Protein AF-A0A1M7JUY0-F1 (afdb_monomer)

Secondary structure (DSSP, 8-state):
-PPPPPGGGS--TTSTTHHHHHHHHHHHHHHHHHHHHHHHHHHHHHHHHHHTT-----SSSTGGGS-HHHHHHTTTHHHHHHHHHHHHHHHHHHHHHHHTT-THHHHHHHHHHHHHHHHHHHH--STTHHHHHHHHHHHHHHHTHHHHHHHHHHHHTTSTTTTT--HHHHHHHHHHHS-TT-HHHHHHHHHHHHHHHHHHHHS----S----------PPPP-------PPP----PPP---------------------------

Nearest PDB structures (foldseek):
  5fje-assembly1_A  TM=4.864E-01  e=2.267E+00  Methylosinus trichosporium OB3b
  6jx6-assembly1_C  TM=2.730E-01  e=8.611E-01  Homo sapiens
  8e2i-assembly1_F  TM=2.868E-01  e=4.462E+00  Homo sapiens

Radius of gyration: 34.46 Å; Cα contacts (8 Å, |Δi|>4): 194; chains: 1; bounding box: 66×78×100 Å

pLDDT: mean 71.74, std 20.1, range [35.88, 97.81]

Organism: Ruminococcus flavefaciens (NCBI:txid1265)

Sequence (266 aa):
MEFKKNPELIEKPDHAHYPVCRGRLDEINDIGRRTFFYTIGVCCILALFSLLATPMHLVGWVPLMFTLKDATAFGMSAHFSISQLSMCFVFFIIALLGTTSRKIFNVITFFLYALMLVISILVRLTPFDFITAIAGAGGMFVSIGALKGYSDFKQLRNTEGYPIFSTILADHDDQKKHSPNGYNKKHFDKLLHEKAMRERNIAPNNTNGQQPVLNLTQPQSPVNNDIGAMPSLNVTSPVRNSAVGQKFVPKAHKEVFFSDCTLKIK

Mean predicted aligned error: 17.93 Å

Structure (mmCIF, N/CA/C/O backbone):
data_AF-A0A1M7JUY0-F1
#
_entry.id   AF-A0A1M7JUY0-F1
#
loop_
_at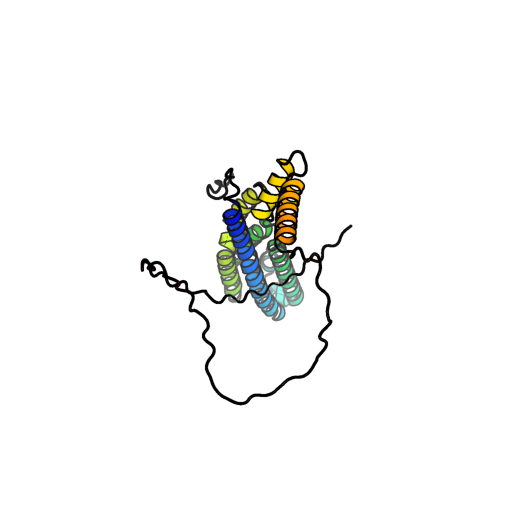om_site.group_PDB
_atom_site.id
_atom_site.type_symbol
_atom_site.label_atom_id
_atom_site.label_alt_id
_atom_site.label_comp_id
_atom_site.label_asym_id
_atom_site.label_entity_id
_atom_site.label_seq_id
_atom_site.pdbx_PDB_ins_code
_atom_site.Cartn_x
_atom_site.Cartn_y
_atom_site.Cartn_z
_atom_site.occupancy
_atom_site.B_iso_or_equiv
_atom_site.auth_seq_id
_atom_site.auth_comp_id
_atom_site.auth_asym_id
_atom_site.auth_atom_id
_atom_site.pdbx_PDB_model_num
ATOM 1 N N . MET A 1 1 ? -12.317 18.509 0.135 1.00 38.06 1 MET A N 1
ATOM 2 C CA . MET A 1 1 ? -13.246 17.373 -0.031 1.00 38.06 1 MET A CA 1
ATOM 3 C C . MET A 1 1 ? -13.573 16.828 1.346 1.00 38.06 1 MET A C 1
ATOM 5 O O . MET A 1 1 ? -12.685 16.291 2.001 1.00 38.06 1 MET A O 1
ATOM 9 N N . GLU A 1 2 ? -14.798 17.035 1.822 1.00 42.66 2 GLU A N 1
ATOM 10 C CA . GLU A 1 2 ? -15.297 16.322 2.999 1.00 42.66 2 GLU A CA 1
ATOM 11 C C . GLU A 1 2 ? -15.708 14.920 2.559 1.00 42.66 2 GLU A C 1
ATOM 13 O O . GLU A 1 2 ? -16.560 14.755 1.687 1.00 42.66 2 GLU A O 1
ATOM 18 N N . PHE A 1 3 ? -15.052 13.900 3.105 1.00 55.25 3 PHE A N 1
ATOM 19 C CA . PHE A 1 3 ? -15.449 12.525 2.844 1.00 55.25 3 PHE A CA 1
ATOM 20 C C . PHE A 1 3 ? -16.744 12.228 3.601 1.00 55.25 3 PHE A C 1
ATOM 22 O O . PHE A 1 3 ? -16.861 12.531 4.791 1.00 55.25 3 PHE A O 1
ATOM 29 N N . LYS A 1 4 ? -17.718 11.635 2.903 1.00 68.38 4 LYS A N 1
ATOM 30 C CA . LYS A 1 4 ? -18.982 11.177 3.488 1.00 68.38 4 LYS A CA 1
ATOM 31 C C . LYS A 1 4 ? -18.673 10.226 4.649 1.00 68.38 4 LYS A C 1
ATOM 33 O O . LYS A 1 4 ? -18.068 9.178 4.432 1.00 68.38 4 LYS A O 1
ATOM 38 N N . LYS A 1 5 ? -19.068 10.607 5.869 1.00 70.62 5 LYS A N 1
ATOM 39 C CA . LYS A 1 5 ? -18.846 9.805 7.082 1.00 70.62 5 LYS A CA 1
ATOM 40 C C . LYS A 1 5 ? -19.552 8.457 6.960 1.00 70.62 5 LYS A C 1
ATOM 42 O O . LYS A 1 5 ? -20.688 8.396 6.482 1.00 70.62 5 LYS A O 1
ATOM 47 N N . ASN A 1 6 ? -18.888 7.393 7.400 1.00 74.69 6 ASN A N 1
ATOM 48 C CA . ASN A 1 6 ? -19.476 6.063 7.407 1.00 74.69 6 ASN A CA 1
ATOM 49 C C . ASN A 1 6 ? -20.474 5.967 8.580 1.00 74.69 6 ASN A C 1
ATOM 51 O O . ASN A 1 6 ? -20.055 6.147 9.730 1.00 74.69 6 ASN A O 1
ATOM 55 N N . PRO A 1 7 ? -21.774 5.712 8.320 1.00 72.31 7 PRO A N 1
ATOM 56 C CA . PRO A 1 7 ? -22.795 5.657 9.364 1.00 72.31 7 PRO A CA 1
ATOM 57 C C . PRO A 1 7 ? -22.608 4.484 10.337 1.00 72.31 7 PRO A C 1
ATOM 59 O O . PRO A 1 7 ? -23.071 4.555 11.470 1.00 72.31 7 PRO A O 1
ATOM 62 N N . GLU A 1 8 ? -21.900 3.427 9.928 1.00 69.25 8 GLU A N 1
ATOM 63 C CA . GLU A 1 8 ? -21.598 2.267 10.781 1.00 69.25 8 GLU A CA 1
ATOM 64 C C . GLU A 1 8 ? -20.572 2.587 11.879 1.00 69.25 8 GLU A C 1
ATOM 66 O O . GLU A 1 8 ? -20.499 1.880 12.878 1.00 69.25 8 GLU A O 1
ATOM 71 N N . LEU A 1 9 ? -19.792 3.656 11.688 1.00 66.50 9 LEU A N 1
ATOM 72 C CA . LEU A 1 9 ? -18.729 4.114 12.587 1.00 66.50 9 LEU A CA 1
ATOM 73 C C . LEU A 1 9 ? -19.168 5.315 13.440 1.00 66.50 9 LEU A C 1
ATOM 75 O O . LEU A 1 9 ? -18.329 6.069 13.935 1.00 66.50 9 LEU A O 1
ATOM 79 N N . ILE A 1 10 ? -20.476 5.565 13.535 1.00 74.44 10 ILE A N 1
ATOM 80 C CA . ILE A 1 10 ? -21.024 6.606 14.404 1.00 74.44 10 ILE A CA 1
ATOM 81 C C . ILE A 1 10 ? -21.101 6.055 15.828 1.00 74.44 10 ILE A C 1
ATOM 83 O O . ILE A 1 10 ? -21.526 4.920 16.049 1.00 74.44 10 ILE A O 1
ATOM 87 N N . GLU A 1 11 ? -20.677 6.883 16.774 1.00 67.75 11 GLU A N 1
ATOM 88 C CA . GLU A 1 11 ? -20.705 6.608 18.205 1.00 67.75 11 GLU A CA 1
ATOM 89 C C . GLU A 1 11 ? -22.129 6.250 18.655 1.00 67.75 11 GLU A C 1
ATOM 91 O O . GLU A 1 11 ? -23.093 6.970 18.380 1.00 67.75 11 GLU A O 1
ATOM 96 N N . LYS A 1 12 ? -22.263 5.090 19.302 1.00 71.38 12 LYS A N 1
ATOM 97 C CA . LYS A 1 12 ? -23.508 4.621 19.921 1.00 71.38 12 LYS A CA 1
ATOM 98 C C . LYS A 1 12 ? -23.291 4.519 21.432 1.00 71.38 12 LYS A C 1
ATOM 100 O O . LYS A 1 12 ? -22.219 4.049 21.813 1.00 71.38 12 LYS A O 1
ATOM 105 N N . PRO A 1 13 ? -24.298 4.869 22.255 1.00 62.91 13 PRO A N 1
ATOM 106 C CA . PRO A 1 13 ? -24.151 4.999 23.708 1.00 62.91 13 PRO A CA 1
ATOM 107 C C . PRO A 1 13 ? -23.762 3.703 24.442 1.00 62.91 13 PRO A C 1
ATOM 109 O O . PRO A 1 13 ? -23.214 3.782 25.530 1.00 62.91 13 PRO A O 1
ATOM 112 N N . ASP A 1 14 ? -23.979 2.525 23.850 1.00 69.62 14 ASP A N 1
ATOM 113 C CA . ASP A 1 14 ? -23.786 1.236 24.539 1.00 69.62 14 ASP A CA 1
ATOM 114 C C . ASP A 1 14 ? -22.419 0.566 24.289 1.00 69.62 14 ASP A C 1
ATOM 116 O O . ASP A 1 14 ? -22.323 -0.657 24.380 1.00 69.62 14 ASP A O 1
ATOM 120 N N . HIS A 1 15 ? -21.379 1.291 23.848 1.00 78.69 15 HIS A N 1
ATOM 121 C CA . HIS A 1 15 ? -20.062 0.731 23.438 1.00 78.69 15 HIS A CA 1
ATOM 122 C C . HIS A 1 15 ? -20.115 -0.399 22.382 1.00 78.69 15 HIS A C 1
ATOM 124 O O . HIS A 1 15 ? -19.091 -0.903 21.920 1.00 78.69 15 HIS A O 1
ATOM 130 N N . ALA A 1 16 ? -21.309 -0.755 21.899 1.00 79.19 16 ALA A N 1
ATOM 131 C CA . ALA A 1 16 ? -21.581 -1.828 20.947 1.00 79.19 16 ALA A CA 1
ATOM 132 C C . ALA A 1 16 ? -20.967 -1.570 19.561 1.00 79.19 16 ALA A C 1
ATOM 134 O O . ALA A 1 16 ? -20.921 -2.461 18.714 1.00 79.19 16 ALA A O 1
ATOM 135 N N . HIS A 1 17 ? -20.489 -0.348 19.323 1.00 83.31 17 HIS A N 1
ATOM 136 C CA . HIS A 1 17 ? -19.784 0.039 18.110 1.00 83.31 17 HIS A CA 1
ATOM 137 C C . HIS A 1 17 ? -18.304 -0.399 18.115 1.00 83.31 17 HIS A C 1
ATOM 139 O O . HIS A 1 17 ? -17.704 -0.507 17.047 1.00 83.31 17 HIS A O 1
ATOM 145 N N . TYR A 1 18 ? -17.717 -0.740 19.272 1.00 87.88 18 TYR A N 1
ATOM 146 C CA . TYR A 1 18 ? -16.299 -1.109 19.386 1.00 87.88 18 TYR A CA 1
ATOM 147 C C . TYR A 1 18 ? -15.882 -2.332 18.556 1.00 87.88 18 TYR A C 1
ATOM 149 O O . TYR A 1 18 ? -14.872 -2.230 17.857 1.00 87.88 18 TYR A O 1
ATOM 157 N N . PRO A 1 19 ? -16.625 -3.461 18.532 1.00 88.38 19 PRO A N 1
ATOM 158 C CA . PRO A 1 19 ? -16.262 -4.595 17.680 1.00 88.38 19 PRO A CA 1
ATOM 159 C C . PRO A 1 19 ? -16.259 -4.238 16.187 1.00 88.38 19 PRO A C 1
ATOM 161 O O . PRO A 1 19 ? -15.405 -4.710 15.438 1.00 88.38 19 PRO A O 1
ATOM 164 N N . VAL A 1 20 ? -17.178 -3.364 15.759 1.00 89.38 20 VAL A N 1
ATOM 165 C CA . VAL A 1 20 ? -17.265 -2.889 14.369 1.00 89.38 20 VAL A CA 1
ATOM 166 C C . VAL A 1 20 ? -16.088 -1.968 14.044 1.00 89.38 20 VAL A C 1
ATOM 168 O O . VAL A 1 20 ? -15.417 -2.169 13.031 1.00 89.38 20 VAL A O 1
ATOM 171 N N . CYS A 1 21 ? -15.781 -1.006 14.921 1.00 89.94 21 CYS A N 1
ATOM 172 C CA . CYS A 1 21 ? -14.627 -0.117 14.779 1.00 89.94 21 CYS A CA 1
ATOM 173 C C . CYS A 1 21 ? -13.306 -0.893 14.727 1.00 89.94 21 CYS A C 1
ATOM 175 O O . CYS A 1 21 ? -12.454 -0.609 13.882 1.00 89.94 21 CYS A O 1
ATOM 177 N N . ARG A 1 22 ? -13.161 -1.916 15.576 1.00 91.00 22 ARG A N 1
ATOM 178 C CA . ARG A 1 22 ? -12.003 -2.812 15.585 1.00 91.00 22 ARG A CA 1
ATOM 179 C C . ARG A 1 22 ? -11.878 -3.597 14.284 1.00 91.00 22 ARG A C 1
ATOM 181 O O . ARG A 1 22 ? -10.817 -3.569 13.672 1.00 91.00 22 ARG A O 1
ATOM 188 N N . GLY A 1 23 ? -12.963 -4.219 13.820 1.00 92.19 23 GLY A N 1
ATOM 189 C CA . GLY A 1 23 ? -12.968 -4.950 12.550 1.00 92.19 23 GLY A CA 1
ATOM 190 C C . GLY A 1 23 ? -12.577 -4.068 11.360 1.00 92.19 23 GLY A C 1
ATOM 191 O O . GLY A 1 23 ? -11.790 -4.482 10.511 1.00 92.19 23 GLY A O 1
ATOM 192 N N . ARG A 1 24 ? -13.050 -2.814 11.326 1.00 92.88 24 ARG A N 1
ATOM 193 C CA . ARG A 1 24 ? -12.649 -1.839 10.297 1.00 92.88 24 ARG A CA 1
ATOM 194 C C . ARG A 1 24 ? -11.186 -1.421 10.417 1.00 92.88 24 ARG A C 1
ATOM 196 O O . ARG A 1 24 ? -10.512 -1.286 9.398 1.00 92.88 24 ARG A O 1
ATOM 203 N N . LEU A 1 25 ? -10.672 -1.232 11.632 1.00 93.19 25 LEU A N 1
ATOM 204 C CA . LEU A 1 25 ? -9.254 -0.939 11.842 1.00 93.19 25 LEU A CA 1
ATOM 205 C C . LEU A 1 25 ? -8.365 -2.099 11.362 1.00 93.19 25 LEU A C 1
ATOM 207 O O . LEU A 1 25 ? -7.345 -1.857 10.713 1.00 93.19 25 LEU A O 1
ATOM 211 N N . ASP A 1 26 ? -8.772 -3.340 11.628 1.00 94.19 26 ASP A N 1
ATOM 212 C CA . ASP A 1 26 ? -8.079 -4.545 11.167 1.00 94.19 26 ASP A CA 1
ATOM 213 C C . ASP A 1 26 ? -8.105 -4.667 9.636 1.00 94.19 26 ASP A C 1
ATOM 215 O O . ASP A 1 26 ? -7.066 -4.936 9.034 1.00 94.19 26 ASP A O 1
ATOM 219 N N . GLU A 1 27 ? -9.232 -4.361 8.986 1.00 94.62 27 GLU A N 1
ATOM 220 C CA . GLU A 1 27 ? -9.347 -4.304 7.519 1.00 94.62 27 GLU A CA 1
ATOM 221 C C . GLU A 1 27 ? -8.386 -3.262 6.911 1.00 94.62 27 GLU A C 1
ATOM 223 O O . GLU A 1 27 ? -7.661 -3.548 5.955 1.00 94.62 27 GLU A O 1
ATOM 228 N N . ILE A 1 28 ? -8.303 -2.065 7.502 1.00 94.38 28 ILE A N 1
ATOM 229 C CA . ILE A 1 28 ? -7.373 -1.008 7.066 1.00 94.38 28 ILE A CA 1
ATOM 230 C C . ILE A 1 28 ? -5.912 -1.447 7.246 1.00 94.38 28 ILE A C 1
ATOM 232 O O . ILE A 1 28 ? -5.058 -1.168 6.397 1.00 94.38 28 ILE A O 1
ATOM 236 N N . ASN A 1 29 ? -5.604 -2.126 8.351 1.00 95.12 29 ASN A N 1
ATOM 237 C CA . ASN A 1 29 ? -4.273 -2.669 8.606 1.00 95.12 29 ASN A CA 1
ATOM 238 C C . ASN A 1 29 ? -3.910 -3.777 7.611 1.00 95.12 29 ASN A C 1
ATOM 240 O O . ASN A 1 29 ? -2.772 -3.810 7.137 1.00 95.12 29 ASN A O 1
ATOM 244 N N . ASP A 1 30 ? -4.863 -4.640 7.263 1.00 95.56 30 ASP A N 1
ATOM 245 C CA . ASP A 1 30 ? -4.675 -5.707 6.285 1.00 95.56 30 ASP A CA 1
ATOM 246 C C . ASP A 1 30 ? -4.404 -5.146 4.882 1.00 95.56 30 ASP A C 1
ATOM 248 O O . ASP A 1 30 ? -3.449 -5.566 4.229 1.00 95.56 30 ASP A O 1
ATOM 252 N N . ILE A 1 31 ? -5.133 -4.105 4.454 1.00 94.69 31 ILE A N 1
ATOM 253 C CA . ILE A 1 31 ? -4.845 -3.382 3.199 1.00 94.69 31 I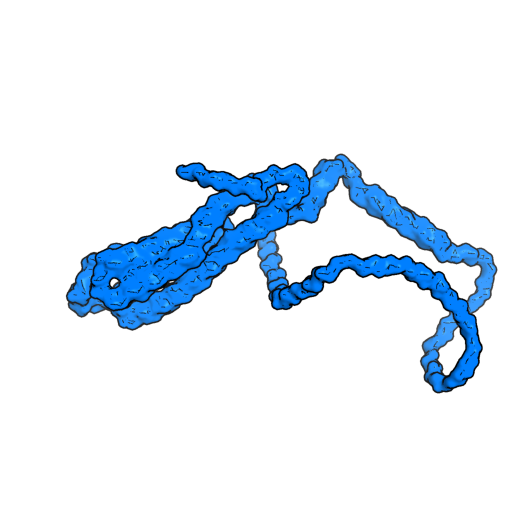LE A CA 1
ATOM 254 C C . ILE A 1 31 ? -3.403 -2.854 3.191 1.00 94.69 31 ILE A C 1
ATOM 256 O O . ILE A 1 31 ? -2.688 -3.009 2.197 1.00 94.69 31 ILE A O 1
ATOM 260 N N . GLY A 1 32 ? -2.952 -2.264 4.303 1.00 94.75 32 GLY A N 1
ATOM 261 C CA . GLY A 1 32 ? -1.576 -1.782 4.445 1.00 94.75 32 GLY A CA 1
ATOM 262 C C . GLY A 1 32 ? -0.541 -2.903 4.318 1.00 94.75 32 GLY A C 1
ATOM 263 O O . GLY A 1 32 ? 0.438 -2.755 3.590 1.00 94.75 32 GLY A O 1
ATOM 264 N N . ARG A 1 33 ? -0.773 -4.053 4.964 1.00 96.38 33 ARG A N 1
ATOM 265 C CA . ARG A 1 33 ? 0.117 -5.224 4.876 1.00 96.38 33 ARG A CA 1
ATOM 266 C C . ARG A 1 33 ? 0.160 -5.810 3.467 1.00 96.38 33 ARG A C 1
ATOM 268 O O . ARG A 1 33 ? 1.248 -6.059 2.956 1.00 96.38 33 ARG A O 1
ATOM 275 N N . ARG A 1 34 ? -0.995 -5.996 2.822 1.00 96.44 34 ARG A N 1
ATOM 276 C CA . ARG A 1 34 ? -1.079 -6.494 1.438 1.00 96.44 34 ARG A CA 1
ATOM 277 C C . ARG A 1 34 ? -0.346 -5.575 0.470 1.00 96.44 34 ARG A C 1
ATOM 279 O O . ARG A 1 34 ? 0.442 -6.056 -0.339 1.00 96.44 34 ARG A O 1
ATOM 286 N N . THR A 1 35 ? -0.562 -4.264 0.598 1.00 95.88 35 THR A N 1
ATOM 287 C CA . THR A 1 35 ? 0.140 -3.254 -0.206 1.00 95.88 35 THR A CA 1
ATOM 288 C C . THR A 1 35 ? 1.646 -3.359 0.012 1.00 95.88 35 THR A C 1
ATOM 290 O O . THR A 1 35 ? 2.385 -3.453 -0.956 1.00 95.88 35 THR A O 1
ATOM 293 N N . PHE A 1 36 ? 2.103 -3.446 1.263 1.00 97.19 36 PHE A N 1
ATOM 294 C CA . PHE A 1 36 ? 3.525 -3.569 1.583 1.00 97.19 36 PHE A CA 1
ATOM 295 C C . PHE A 1 36 ? 4.183 -4.824 0.990 1.00 97.19 36 PHE A C 1
ATOM 297 O O . PHE A 1 36 ? 5.226 -4.713 0.349 1.00 97.19 36 PHE A O 1
ATOM 304 N N . PHE A 1 37 ? 3.580 -6.007 1.145 1.00 97.81 37 PHE A N 1
ATOM 305 C CA . PHE A 1 37 ? 4.138 -7.240 0.574 1.00 97.81 37 PHE A CA 1
ATOM 306 C C . PHE A 1 37 ? 4.147 -7.226 -0.955 1.00 97.81 37 PHE A C 1
ATOM 308 O O . PHE A 1 37 ? 5.110 -7.694 -1.565 1.00 97.81 37 PHE A O 1
ATOM 315 N N . TYR A 1 38 ? 3.120 -6.643 -1.576 1.00 97.44 38 TYR A N 1
ATOM 316 C CA . TYR A 1 38 ? 3.122 -6.413 -3.016 1.00 97.44 38 TYR A CA 1
ATOM 317 C C . TYR A 1 38 ? 4.269 -5.476 -3.424 1.00 97.44 38 TYR A C 1
ATOM 319 O O . TYR A 1 38 ? 5.016 -5.792 -4.350 1.00 97.44 38 TYR A O 1
ATOM 327 N N . THR A 1 39 ? 4.478 -4.373 -2.693 1.00 96.12 39 THR A N 1
ATOM 328 C CA . THR A 1 39 ? 5.592 -3.448 -2.936 1.00 96.12 39 THR A CA 1
ATOM 329 C C . THR A 1 39 ? 6.944 -4.130 -2.802 1.00 96.12 39 THR A C 1
ATOM 331 O O . THR A 1 39 ? 7.799 -3.899 -3.649 1.00 96.12 39 THR A O 1
ATOM 334 N N . ILE A 1 40 ? 7.144 -5.002 -1.809 1.00 96.88 40 ILE A N 1
ATOM 335 C CA . ILE A 1 40 ? 8.378 -5.796 -1.696 1.00 96.88 40 ILE A CA 1
ATOM 336 C C . ILE A 1 40 ? 8.595 -6.620 -2.963 1.00 96.88 40 ILE A C 1
ATOM 338 O O . ILE A 1 40 ? 9.665 -6.536 -3.560 1.00 96.88 40 ILE A O 1
ATOM 342 N N . GLY A 1 41 ? 7.586 -7.384 -3.392 1.00 96.38 41 GLY A N 1
ATOM 343 C CA . GLY A 1 41 ? 7.692 -8.231 -4.582 1.00 96.38 41 GLY A CA 1
ATOM 344 C C . GLY A 1 41 ? 8.043 -7.427 -5.833 1.00 96.38 41 GLY A C 1
ATOM 345 O O . GLY A 1 41 ? 8.973 -7.777 -6.559 1.00 96.38 41 GLY A O 1
ATOM 346 N N . VAL A 1 42 ? 7.358 -6.300 -6.041 1.00 94.50 42 VAL A N 1
ATOM 347 C CA . VAL A 1 42 ? 7.641 -5.384 -7.150 1.00 94.50 42 VAL A CA 1
ATOM 348 C C . VAL A 1 42 ? 9.051 -4.799 -7.041 1.00 94.50 42 VAL A C 1
ATOM 350 O O . VAL A 1 42 ? 9.801 -4.871 -8.008 1.00 94.50 42 VAL A O 1
ATOM 353 N N . CYS A 1 43 ? 9.463 -4.284 -5.881 1.00 93.56 43 CYS A N 1
ATOM 354 C CA . CYS A 1 43 ? 10.809 -3.740 -5.690 1.00 93.56 43 CYS A CA 1
ATOM 355 C C . CYS A 1 43 ? 11.900 -4.795 -5.920 1.00 93.56 43 CYS A C 1
ATOM 357 O O . CYS A 1 43 ? 12.926 -4.465 -6.503 1.00 93.56 43 CYS A O 1
ATOM 359 N N . CYS A 1 44 ? 11.692 -6.055 -5.527 1.00 93.75 44 CYS A N 1
ATOM 360 C CA . CYS A 1 44 ? 12.633 -7.144 -5.803 1.00 93.75 44 CYS A CA 1
ATOM 361 C C . CYS A 1 44 ? 12.776 -7.413 -7.307 1.00 93.75 44 CYS A C 1
ATOM 363 O O . CYS A 1 44 ? 13.897 -7.510 -7.804 1.00 93.75 44 CYS A O 1
ATOM 365 N N . ILE A 1 45 ? 11.658 -7.492 -8.037 1.00 92.06 45 ILE A N 1
ATOM 366 C CA . ILE A 1 45 ? 11.668 -7.674 -9.496 1.00 92.06 45 ILE A CA 1
ATOM 367 C C . ILE A 1 45 ? 12.388 -6.497 -10.164 1.00 92.06 45 ILE A C 1
ATOM 369 O O . ILE A 1 45 ? 13.284 -6.689 -10.983 1.00 92.06 45 ILE A O 1
ATOM 373 N N . LEU A 1 46 ? 12.042 -5.269 -9.777 1.00 88.50 46 LEU A N 1
ATOM 374 C CA . LEU A 1 46 ? 12.610 -4.063 -10.372 1.00 88.50 46 LEU A CA 1
ATOM 375 C C . LEU A 1 46 ? 14.091 -3.874 -10.020 1.00 88.50 46 LEU A C 1
ATOM 377 O O . LEU A 1 46 ? 14.856 -3.417 -10.868 1.00 88.50 46 LEU A O 1
ATOM 381 N N . ALA A 1 47 ? 14.519 -4.268 -8.820 1.00 88.69 47 ALA A N 1
ATOM 382 C CA . ALA A 1 47 ? 15.926 -4.291 -8.429 1.00 88.69 47 ALA A CA 1
ATOM 383 C C . ALA A 1 47 ? 16.725 -5.316 -9.247 1.00 88.69 47 ALA A C 1
ATOM 385 O O . ALA A 1 47 ? 17.834 -5.011 -9.676 1.00 88.69 47 ALA A O 1
ATOM 386 N N . LEU A 1 48 ? 16.159 -6.495 -9.530 1.00 89.56 48 LEU A N 1
ATOM 387 C CA . LEU A 1 48 ? 16.807 -7.508 -10.366 1.00 89.56 48 LEU A CA 1
ATOM 388 C C . LEU A 1 48 ? 17.055 -6.993 -11.791 1.00 89.56 48 LEU A C 1
ATOM 390 O O . LEU A 1 48 ? 18.173 -7.082 -12.291 1.00 89.56 48 LEU A O 1
ATOM 394 N N . PHE A 1 49 ? 16.058 -6.373 -12.420 1.00 84.94 49 PHE A N 1
ATOM 395 C CA . PHE A 1 49 ? 16.241 -5.735 -13.730 1.00 84.94 49 PHE A CA 1
ATOM 396 C C . PHE A 1 49 ? 17.194 -4.530 -13.681 1.00 84.94 49 PHE A C 1
ATOM 398 O O . PHE A 1 49 ? 17.929 -4.283 -14.637 1.00 84.94 49 PHE A O 1
ATOM 405 N N . SER A 1 50 ? 17.233 -3.812 -12.555 1.00 83.12 50 SER A N 1
ATOM 406 C CA . SER A 1 50 ? 18.202 -2.736 -12.324 1.00 83.12 50 SER A CA 1
ATOM 407 C C . SER A 1 50 ? 19.644 -3.253 -12.327 1.00 83.12 50 SER A C 1
ATOM 409 O O . SER A 1 50 ? 20.525 -2.599 -12.883 1.00 83.12 50 SER A O 1
ATOM 411 N N . LEU A 1 51 ? 19.901 -4.433 -11.747 1.00 82.81 51 LEU A N 1
ATOM 412 C CA . LEU A 1 51 ? 21.223 -5.079 -11.763 1.00 82.81 51 LEU A CA 1
ATOM 413 C C . LEU A 1 51 ? 21.644 -5.519 -13.171 1.00 82.81 51 LEU A C 1
ATOM 415 O O . LEU A 1 51 ? 22.827 -5.490 -13.490 1.00 82.81 51 LEU A O 1
ATOM 419 N N . LEU A 1 52 ? 20.679 -5.862 -14.026 1.00 81.94 52 LEU A N 1
ATOM 420 C CA . LEU A 1 52 ? 20.904 -6.151 -15.446 1.00 81.94 52 LEU A CA 1
ATOM 421 C C . LEU A 1 52 ? 21.080 -4.881 -16.299 1.00 81.94 52 LEU A C 1
ATOM 423 O O . LEU A 1 52 ? 21.099 -4.973 -17.524 1.00 81.94 52 LEU A O 1
ATOM 427 N N . ALA A 1 53 ? 21.157 -3.701 -15.669 1.00 73.00 53 ALA A N 1
ATOM 428 C CA . ALA A 1 53 ? 21.230 -2.395 -16.325 1.00 73.00 53 ALA A CA 1
ATOM 429 C C . ALA A 1 53 ? 20.135 -2.184 -17.389 1.00 73.00 53 ALA A C 1
ATOM 431 O O . ALA A 1 53 ? 20.341 -1.500 -18.391 1.00 73.00 53 ALA A O 1
ATOM 432 N N . THR A 1 54 ? 18.964 -2.795 -17.181 1.00 72.62 54 THR A N 1
ATOM 433 C CA . THR A 1 54 ? 17.843 -2.687 -18.113 1.00 72.62 54 THR A CA 1
ATOM 434 C C . THR A 1 54 ? 17.117 -1.363 -17.879 1.00 72.62 54 THR A C 1
ATOM 436 O O . THR A 1 54 ? 16.655 -1.130 -16.759 1.00 72.62 54 THR A O 1
ATOM 439 N N . PRO A 1 55 ? 16.982 -0.497 -18.899 1.00 68.56 55 PRO A N 1
ATOM 440 C CA . PRO A 1 55 ? 16.314 0.783 -18.743 1.00 68.56 55 PRO A CA 1
ATOM 441 C C . PRO A 1 55 ? 14.812 0.589 -18.523 1.00 68.56 55 PRO A C 1
ATOM 443 O O . PRO A 1 55 ? 14.099 0.210 -19.448 1.00 68.56 55 PRO A O 1
ATOM 446 N N . MET A 1 56 ? 14.335 0.835 -17.300 1.00 70.56 56 MET A N 1
ATOM 447 C CA . MET A 1 56 ? 12.915 0.774 -16.946 1.00 70.56 56 MET A CA 1
ATOM 448 C C . MET A 1 56 ? 12.434 2.078 -16.316 1.00 70.56 56 MET A C 1
ATOM 450 O O . MET A 1 56 ? 13.055 2.619 -15.399 1.00 70.56 56 MET A O 1
ATOM 454 N N . HIS A 1 57 ? 11.278 2.562 -16.759 1.00 70.44 57 HIS A N 1
ATOM 455 C CA . HIS A 1 57 ? 10.688 3.791 -16.238 1.00 70.44 57 HIS A CA 1
ATOM 456 C C . HIS A 1 57 ? 9.795 3.482 -15.024 1.00 70.44 57 HIS A C 1
ATOM 458 O O . HIS A 1 57 ? 8.624 3.146 -15.169 1.00 70.44 57 HIS A O 1
ATOM 464 N N . LEU A 1 58 ? 10.349 3.579 -13.807 1.00 60.94 58 LEU A N 1
ATOM 465 C CA . LEU A 1 58 ? 9.594 3.389 -12.556 1.00 60.94 58 LEU A CA 1
ATOM 466 C C . LEU A 1 58 ? 8.714 4.599 -12.225 1.00 60.94 58 LEU A C 1
ATOM 468 O O . LEU A 1 58 ? 7.500 4.546 -12.332 1.00 60.94 58 LEU A O 1
ATOM 472 N N . VAL A 1 59 ? 9.324 5.704 -11.799 1.00 57.44 59 VAL A N 1
ATOM 473 C CA . VAL A 1 59 ? 8.666 6.981 -11.513 1.00 57.44 59 VAL A CA 1
ATOM 474 C C . VAL A 1 59 ? 9.735 8.049 -11.647 1.00 57.44 59 VAL A C 1
ATOM 476 O O . VAL A 1 59 ? 10.758 7.986 -10.973 1.00 57.44 59 VAL A O 1
ATOM 479 N N . GLY A 1 60 ? 9.496 9.037 -12.502 1.00 50.06 60 GLY A N 1
ATOM 480 C CA . GLY A 1 60 ? 10.357 10.204 -12.628 1.00 50.06 60 GLY A CA 1
ATOM 481 C C . GLY A 1 60 ? 10.920 10.425 -14.029 1.00 50.06 60 GLY A C 1
ATOM 482 O O . GLY A 1 60 ? 11.195 9.511 -14.791 1.00 50.06 60 GLY A O 1
ATOM 483 N N . TRP A 1 61 ? 11.115 11.704 -14.304 1.00 51.91 61 TRP A N 1
ATOM 484 C CA . TRP A 1 61 ? 11.886 12.350 -15.360 1.00 51.91 61 TRP A CA 1
ATOM 485 C C . TRP A 1 61 ? 13.350 11.916 -15.568 1.00 51.91 61 TRP A C 1
ATOM 487 O O . TRP A 1 61 ? 13.902 12.233 -16.614 1.00 51.91 61 TRP A O 1
ATOM 497 N N . VAL A 1 62 ? 14.012 11.236 -14.622 1.00 51.66 62 VAL A N 1
ATOM 498 C CA . VAL A 1 62 ? 15.475 11.026 -14.712 1.00 51.66 62 VAL A CA 1
ATOM 499 C C . VAL A 1 62 ? 15.860 10.125 -15.898 1.00 51.66 62 VAL A C 1
ATOM 501 O O . VAL A 1 62 ? 16.741 10.520 -16.653 1.00 51.66 62 VAL A O 1
ATOM 504 N N . PRO A 1 63 ? 15.164 9.002 -16.167 1.00 52.97 63 PRO A N 1
ATOM 505 C CA . PRO A 1 63 ? 15.312 8.265 -17.428 1.00 52.97 63 PRO A CA 1
ATOM 506 C C . PRO A 1 63 ? 14.875 9.049 -18.676 1.00 52.97 63 PRO A C 1
ATOM 508 O O . PRO A 1 63 ? 15.428 8.868 -19.750 1.00 52.97 63 PRO A O 1
ATOM 511 N N . LEU A 1 64 ? 13.889 9.936 -18.529 1.00 51.38 64 LEU A N 1
ATOM 512 C CA . LEU A 1 64 ? 13.286 10.732 -19.609 1.00 51.38 64 LEU A CA 1
ATOM 513 C C . LEU A 1 64 ? 14.227 11.823 -20.151 1.00 51.38 64 LEU A C 1
ATOM 515 O O . LEU A 1 64 ? 14.034 12.295 -21.267 1.00 51.38 64 LEU A O 1
ATOM 519 N N . MET A 1 65 ? 15.230 12.226 -19.365 1.00 48.56 65 MET A N 1
ATOM 520 C CA . MET A 1 65 ? 16.220 13.246 -19.735 1.00 48.56 65 MET A CA 1
ATOM 521 C C . MET A 1 65 ? 17.361 12.693 -20.599 1.00 48.56 65 MET A C 1
ATOM 523 O O . MET A 1 65 ? 18.139 13.479 -21.133 1.00 48.56 65 MET A O 1
ATOM 527 N N . PHE A 1 66 ? 17.475 11.370 -20.751 1.00 52.16 66 PHE A N 1
ATOM 528 C CA . PHE A 1 66 ? 18.585 10.746 -21.466 1.00 52.16 66 PHE A CA 1
ATOM 529 C C . PHE A 1 66 ? 18.066 9.761 -22.503 1.00 52.16 66 PHE A C 1
ATOM 531 O O . PHE A 1 66 ? 17.388 8.786 -22.186 1.00 52.16 66 PHE A O 1
ATOM 538 N N . THR A 1 67 ? 18.405 9.995 -23.769 1.00 53.41 67 THR A N 1
ATOM 539 C CA . THR A 1 67 ? 18.109 9.007 -24.803 1.00 53.41 67 THR A CA 1
ATOM 540 C C . THR A 1 67 ? 19.012 7.781 -24.623 1.00 53.41 67 THR A C 1
ATOM 542 O O . THR A 1 67 ? 20.138 7.885 -24.134 1.00 53.41 67 THR A O 1
ATOM 545 N N . LEU A 1 68 ? 18.549 6.602 -25.058 1.00 54.59 68 LEU A N 1
ATOM 546 C CA . LEU A 1 68 ? 19.338 5.356 -25.076 1.00 54.59 68 LEU A CA 1
ATOM 547 C C . LEU A 1 68 ? 20.728 5.535 -25.720 1.00 54.59 68 LEU A C 1
ATOM 549 O O . LEU A 1 68 ? 21.674 4.867 -25.312 1.00 54.59 68 LEU A O 1
ATOM 553 N N . LYS A 1 69 ? 20.856 6.461 -26.683 1.00 52.53 69 LYS A N 1
ATOM 554 C CA . LYS A 1 69 ? 22.124 6.810 -27.343 1.00 52.53 69 LYS A CA 1
ATOM 555 C C . LYS A 1 69 ? 23.102 7.541 -26.417 1.00 52.53 69 LYS A C 1
ATOM 557 O O . LYS A 1 69 ? 24.294 7.241 -26.457 1.00 52.53 69 LYS A O 1
ATOM 562 N N . ASP A 1 70 ? 22.610 8.432 -25.559 1.00 54.41 70 ASP A N 1
ATOM 563 C CA . ASP A 1 70 ? 23.438 9.174 -24.599 1.00 54.41 70 ASP A CA 1
ATOM 564 C C . ASP A 1 70 ? 23.862 8.277 -23.427 1.00 54.41 70 ASP A C 1
ATOM 566 O O . ASP A 1 70 ? 24.996 8.335 -22.956 1.00 54.41 70 ASP A O 1
ATOM 570 N N . ALA A 1 71 ? 22.983 7.369 -22.994 1.00 53.34 71 ALA A N 1
ATOM 571 C CA . ALA A 1 71 ? 23.265 6.448 -21.894 1.00 53.34 71 ALA A CA 1
ATOM 572 C C . ALA A 1 71 ? 24.417 5.469 -22.204 1.00 53.34 71 ALA A C 1
ATOM 574 O O . ALA A 1 71 ? 25.240 5.184 -21.329 1.00 53.34 71 ALA A O 1
ATOM 575 N N . THR A 1 72 ? 24.508 4.986 -23.450 1.00 54.47 72 THR A N 1
ATOM 576 C CA . THR A 1 72 ? 25.579 4.079 -23.896 1.00 54.47 72 THR A CA 1
ATOM 577 C C . THR A 1 72 ? 26.903 4.786 -24.177 1.00 54.47 72 THR A C 1
ATOM 579 O O . THR A 1 72 ? 27.956 4.190 -23.968 1.00 54.47 72 THR A O 1
ATOM 582 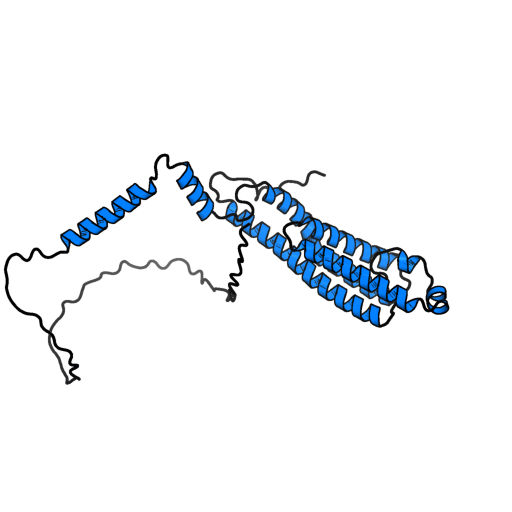N N . ALA A 1 73 ? 26.875 6.049 -24.616 1.00 54.25 73 ALA A N 1
ATOM 583 C CA . ALA A 1 73 ? 28.083 6.801 -24.966 1.00 54.25 73 ALA A CA 1
ATOM 584 C C . ALA A 1 73 ? 28.897 7.249 -23.737 1.00 54.25 73 ALA A C 1
ATOM 586 O O . ALA A 1 73 ? 30.112 7.402 -23.826 1.00 54.25 73 ALA A O 1
ATOM 587 N N . PHE A 1 74 ? 28.243 7.424 -22.585 1.00 51.44 74 PHE A N 1
ATOM 588 C CA . PHE A 1 74 ? 28.856 7.982 -21.373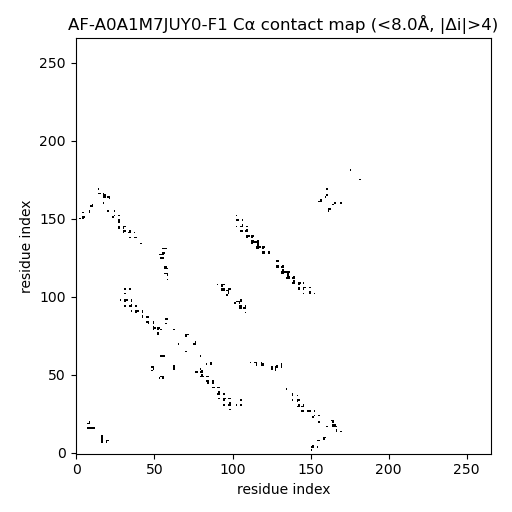 1.00 51.44 74 PHE A CA 1
ATOM 589 C C . PHE A 1 74 ? 29.115 6.960 -20.251 1.00 51.44 74 PHE A C 1
ATOM 591 O O . PHE A 1 74 ? 29.459 7.351 -19.139 1.00 51.44 74 PHE A O 1
ATOM 598 N N . GLY A 1 75 ? 28.922 5.654 -20.484 1.00 56.12 75 GLY A N 1
ATOM 599 C CA . GLY A 1 75 ? 29.032 4.653 -19.409 1.00 56.12 75 GLY A CA 1
ATOM 600 C C . GLY A 1 75 ? 27.999 4.858 -18.286 1.00 56.12 75 GLY A C 1
ATOM 601 O O . GLY A 1 75 ? 28.210 4.438 -17.149 1.00 56.12 75 GLY A O 1
ATOM 602 N N . MET A 1 76 ? 26.868 5.509 -18.592 1.00 59.12 76 MET A N 1
ATOM 603 C CA . MET A 1 76 ? 25.850 5.920 -17.615 1.00 59.12 76 MET A CA 1
ATOM 604 C C . MET A 1 76 ? 24.929 4.788 -17.144 1.00 59.12 76 MET A C 1
ATOM 606 O O . MET A 1 76 ? 24.029 5.032 -16.338 1.00 59.12 76 MET A O 1
ATOM 610 N N . SER A 1 77 ? 25.162 3.546 -17.576 1.00 65.19 77 SER A N 1
ATOM 611 C CA . SER A 1 77 ? 24.411 2.373 -17.107 1.00 65.19 77 SER A CA 1
ATOM 612 C C . SER A 1 77 ? 24.471 2.224 -15.583 1.00 65.19 77 SER A C 1
ATOM 614 O O . SER A 1 77 ? 23.453 1.949 -14.954 1.00 65.19 77 SER A O 1
ATOM 616 N N . ALA A 1 78 ? 25.624 2.507 -14.966 1.00 68.25 78 ALA A N 1
ATOM 617 C CA . ALA A 1 78 ? 25.783 2.451 -13.513 1.00 68.25 78 ALA A CA 1
ATOM 618 C C . ALA A 1 78 ? 24.937 3.514 -12.788 1.00 68.25 78 ALA A C 1
ATOM 620 O O . ALA A 1 78 ? 24.264 3.207 -11.804 1.00 68.25 78 ALA A O 1
ATOM 621 N N . HIS A 1 79 ? 24.916 4.752 -13.290 1.00 70.44 79 HIS A N 1
ATOM 622 C CA . HIS A 1 79 ? 24.109 5.834 -12.714 1.00 70.44 79 HIS A CA 1
ATOM 623 C C . HIS A 1 79 ? 22.612 5.548 -12.831 1.00 70.44 79 HIS A C 1
ATOM 625 O O . HIS A 1 79 ? 21.863 5.766 -11.877 1.00 70.44 79 HIS A O 1
ATOM 631 N N . PHE A 1 80 ? 22.196 4.998 -13.972 1.00 71.69 80 PHE A N 1
ATOM 632 C CA . PHE A 1 80 ? 20.825 4.571 -14.196 1.00 71.69 80 PHE A CA 1
ATOM 633 C C . PHE A 1 80 ? 20.404 3.500 -13.179 1.00 71.69 80 PHE A C 1
ATOM 635 O O . PHE A 1 80 ? 19.436 3.699 -12.441 1.00 71.69 80 PHE A O 1
ATOM 642 N N . SER A 1 81 ? 21.187 2.426 -13.044 1.00 76.88 81 SER A N 1
ATOM 643 C CA . SER A 1 81 ? 20.928 1.349 -12.083 1.00 76.88 81 SER A CA 1
ATOM 644 C C . SER A 1 81 ? 20.900 1.836 -10.631 1.00 76.88 81 SER A C 1
ATOM 646 O O . SER A 1 81 ? 20.039 1.419 -9.857 1.00 76.88 81 SER A O 1
ATOM 648 N N . ILE A 1 82 ? 21.805 2.740 -10.241 1.00 81.25 82 ILE A N 1
ATOM 649 C CA . ILE A 1 82 ? 21.822 3.317 -8.887 1.00 81.25 82 ILE A CA 1
ATOM 650 C C . ILE A 1 82 ? 20.566 4.162 -8.644 1.00 81.25 82 ILE A C 1
ATOM 652 O O . ILE A 1 82 ? 19.950 4.058 -7.582 1.00 81.25 82 ILE A O 1
ATOM 656 N N . SER A 1 83 ? 20.156 4.971 -9.625 1.00 80.00 83 SER A N 1
ATOM 657 C CA . SER A 1 83 ? 18.953 5.803 -9.519 1.00 80.00 83 SER A CA 1
ATOM 658 C C . SER A 1 83 ? 17.666 4.973 -9.441 1.00 80.00 83 SER A C 1
ATOM 660 O O . SER A 1 83 ? 16.752 5.296 -8.686 1.00 80.00 83 SER A O 1
ATOM 662 N N . GLN A 1 84 ? 17.598 3.852 -10.157 1.00 80.94 84 GLN A N 1
ATOM 663 C CA . GLN A 1 84 ? 16.455 2.949 -10.101 1.00 80.94 84 GLN A CA 1
ATOM 664 C C . GLN A 1 84 ? 16.389 2.199 -8.763 1.00 80.94 84 GLN A C 1
ATOM 666 O O . GLN A 1 84 ? 15.313 2.099 -8.166 1.00 80.94 84 GLN A O 1
ATOM 671 N N . LEU A 1 85 ? 17.530 1.724 -8.250 1.00 86.12 85 LEU A N 1
ATOM 672 C CA . LEU A 1 85 ? 17.628 1.116 -6.919 1.00 86.12 85 LEU A CA 1
ATOM 673 C C . LEU A 1 85 ? 17.222 2.093 -5.811 1.00 86.12 85 LEU A C 1
ATOM 675 O O . LEU A 1 85 ? 16.476 1.714 -4.906 1.00 86.12 85 LEU A O 1
ATOM 679 N N . SER A 1 86 ? 17.659 3.354 -5.888 1.00 87.38 86 SER A N 1
ATOM 680 C CA . SER A 1 86 ? 17.288 4.365 -4.895 1.00 87.38 86 SER A CA 1
ATOM 681 C C . SER A 1 86 ? 15.785 4.661 -4.918 1.00 87.38 86 SER A C 1
ATOM 683 O O . SER A 1 86 ? 15.166 4.746 -3.858 1.00 87.38 86 SER A O 1
ATOM 685 N N . MET A 1 87 ? 15.156 4.706 -6.097 1.00 87.12 87 MET A N 1
ATOM 686 C CA . MET A 1 87 ? 13.701 4.869 -6.208 1.00 87.12 87 MET A CA 1
ATOM 687 C C . MET A 1 87 ? 12.931 3.660 -5.665 1.00 87.12 87 MET A C 1
ATOM 689 O O . MET A 1 87 ? 11.941 3.842 -4.953 1.00 87.12 87 MET A O 1
ATOM 693 N N . CYS A 1 88 ? 13.410 2.433 -5.904 1.00 90.00 88 CYS A N 1
ATOM 694 C CA . CYS A 1 88 ? 12.846 1.228 -5.282 1.00 90.00 88 CYS A CA 1
ATOM 695 C C . CYS A 1 88 ? 12.926 1.294 -3.750 1.00 90.00 88 CYS A C 1
ATOM 697 O O . CYS A 1 88 ? 11.981 0.913 -3.057 1.00 90.00 88 CYS A O 1
ATOM 699 N N . PHE A 1 89 ? 14.036 1.808 -3.215 1.00 91.50 89 PHE A N 1
ATOM 700 C CA . PHE A 1 89 ? 14.226 1.979 -1.778 1.00 91.50 89 PHE A CA 1
ATOM 701 C C . PHE A 1 89 ? 13.274 3.029 -1.187 1.00 91.50 89 PHE A C 1
ATOM 703 O O . PHE A 1 89 ? 12.665 2.790 -0.144 1.00 91.50 89 PHE A O 1
ATOM 710 N N . VAL A 1 90 ? 13.062 4.154 -1.877 1.00 91.94 90 VAL A N 1
ATOM 711 C CA . VAL A 1 90 ? 12.067 5.165 -1.479 1.00 91.94 90 VAL A CA 1
ATOM 712 C C . VAL A 1 90 ? 10.654 4.573 -1.478 1.00 91.94 90 VAL A C 1
ATOM 714 O O . VAL A 1 90 ? 9.922 4.744 -0.502 1.00 91.94 90 VAL A O 1
ATOM 717 N N . PHE A 1 91 ? 10.282 3.822 -2.519 1.00 92.19 91 PHE A N 1
ATOM 718 C CA . PHE A 1 91 ? 9.001 3.107 -2.585 1.00 92.19 91 PHE A CA 1
ATOM 719 C C . PHE A 1 91 ? 8.825 2.134 -1.418 1.00 92.19 91 PHE A C 1
ATOM 721 O O . PHE A 1 91 ? 7.772 2.112 -0.778 1.00 92.19 91 PHE A O 1
ATOM 728 N N . PHE A 1 92 ? 9.870 1.365 -1.114 1.00 94.75 92 PHE A N 1
ATOM 729 C CA . PHE A 1 92 ? 9.882 0.434 0.006 1.00 94.75 92 PHE A CA 1
ATOM 730 C C . PHE A 1 92 ? 9.667 1.151 1.346 1.00 94.75 92 PHE A C 1
ATOM 732 O O . PHE A 1 92 ? 8.813 0.732 2.126 1.00 94.75 92 PHE A O 1
ATOM 739 N N . ILE A 1 93 ? 10.375 2.259 1.600 1.00 95.81 93 ILE A N 1
ATOM 740 C CA . ILE A 1 93 ? 10.211 3.046 2.832 1.00 95.81 93 ILE A CA 1
ATOM 741 C C . ILE A 1 93 ? 8.788 3.595 2.947 1.00 95.81 93 ILE A C 1
ATOM 743 O O . ILE A 1 93 ? 8.182 3.494 4.012 1.00 95.81 93 ILE A O 1
ATOM 747 N N . ILE A 1 94 ? 8.235 4.168 1.876 1.00 95.50 94 ILE A N 1
ATOM 748 C CA . ILE A 1 94 ? 6.880 4.736 1.904 1.00 95.50 94 ILE A CA 1
ATOM 749 C C . ILE A 1 94 ? 5.849 3.640 2.199 1.00 95.50 94 ILE A C 1
ATOM 751 O O . ILE A 1 94 ? 4.988 3.828 3.062 1.00 95.50 94 ILE A O 1
ATOM 755 N N . ALA A 1 95 ? 5.967 2.476 1.556 1.00 95.00 95 ALA A N 1
ATOM 756 C CA . ALA A 1 95 ? 5.082 1.345 1.815 1.00 95.00 95 ALA A CA 1
ATOM 757 C C . ALA A 1 95 ? 5.236 0.811 3.251 1.00 95.00 95 ALA A C 1
ATOM 759 O O . ALA A 1 95 ? 4.237 0.537 3.917 1.00 95.00 95 ALA A O 1
ATOM 760 N N . LEU A 1 96 ? 6.468 0.738 3.770 1.00 95.81 96 LEU A N 1
ATOM 761 C CA . LEU A 1 96 ? 6.737 0.360 5.158 1.00 95.81 96 LEU A CA 1
ATOM 762 C C . LEU A 1 96 ? 6.068 1.336 6.132 1.00 95.81 96 LEU A C 1
ATOM 764 O O . LEU A 1 96 ? 5.373 0.910 7.054 1.00 95.81 96 LEU A O 1
ATOM 768 N N . LEU A 1 97 ? 6.202 2.645 5.906 1.00 95.31 97 LEU A N 1
ATOM 769 C CA . LEU A 1 97 ? 5.538 3.670 6.714 1.00 95.31 97 LEU A CA 1
ATOM 770 C C . LEU A 1 97 ? 4.007 3.550 6.649 1.00 95.31 97 LEU A C 1
ATOM 772 O O . LEU A 1 97 ? 3.336 3.824 7.645 1.00 95.31 97 LEU A O 1
ATOM 776 N N . GLY A 1 98 ? 3.450 3.071 5.536 1.00 92.19 98 GLY A N 1
ATOM 777 C CA . GLY A 1 98 ? 2.025 2.760 5.380 1.00 92.19 98 GLY A CA 1
ATOM 778 C C . GLY A 1 98 ? 1.498 1.642 6.286 1.00 92.19 98 GLY A C 1
ATOM 779 O O . GLY A 1 98 ? 0.313 1.633 6.644 1.00 92.19 98 GLY A O 1
ATOM 780 N N . THR A 1 99 ? 2.372 0.744 6.747 1.00 92.69 99 THR A N 1
ATOM 781 C CA . THR A 1 99 ? 2.009 -0.292 7.730 1.00 92.69 99 THR A CA 1
ATOM 782 C C . THR A 1 99 ? 1.877 0.257 9.154 1.00 92.69 99 THR A C 1
ATOM 784 O O . THR A 1 99 ? 1.171 -0.330 9.974 1.00 92.69 99 THR A O 1
ATOM 787 N N . THR A 1 100 ? 2.479 1.416 9.438 1.00 91.75 100 THR A N 1
ATOM 788 C CA . THR A 1 100 ? 2.488 2.033 10.774 1.00 91.75 100 THR A CA 1
ATOM 789 C C . THR A 1 100 ? 1.150 2.712 11.116 1.00 91.75 100 THR A C 1
ATOM 791 O O . THR A 1 100 ? 0.131 2.524 10.445 1.00 91.75 100 THR A O 1
ATOM 794 N N . SER A 1 101 ? 1.128 3.533 12.170 1.00 85.94 101 SER A N 1
ATOM 795 C CA . SER A 1 101 ? -0.035 4.331 12.579 1.00 85.94 101 SER A CA 1
ATOM 796 C C . SER A 1 101 ? -0.422 5.427 11.575 1.00 85.94 101 SER A C 1
ATOM 798 O O . SER A 1 101 ? -1.511 5.990 11.665 1.00 85.94 101 SER A O 1
ATOM 800 N N . ARG A 1 102 ? 0.434 5.749 10.596 1.00 89.12 102 ARG A N 1
ATOM 801 C CA . ARG A 1 102 ? 0.188 6.806 9.603 1.00 89.12 102 ARG A CA 1
ATOM 802 C C . ARG A 1 102 ? -0.339 6.225 8.286 1.00 89.12 102 ARG A C 1
ATOM 804 O O . ARG A 1 102 ? 0.409 6.022 7.338 1.00 89.12 102 ARG A O 1
ATOM 811 N N . LYS A 1 103 ? -1.656 6.029 8.182 1.00 90.62 103 LYS A N 1
ATOM 812 C CA . LYS A 1 103 ? -2.285 5.412 6.991 1.00 90.62 103 LYS A CA 1
ATOM 813 C C . LYS A 1 103 ? -2.267 6.265 5.714 1.00 90.62 103 LYS A C 1
ATOM 815 O O . LYS A 1 103 ? -2.526 5.739 4.636 1.00 90.62 103 LYS A O 1
ATOM 820 N N . ILE A 1 104 ? -1.898 7.547 5.806 1.00 93.62 104 ILE A N 1
ATOM 821 C CA . ILE A 1 104 ? -1.731 8.432 4.639 1.00 93.62 104 ILE A CA 1
ATOM 822 C C . ILE A 1 104 ? -0.696 7.895 3.637 1.00 93.62 104 ILE A C 1
ATOM 824 O O . ILE A 1 104 ? -0.856 8.076 2.435 1.00 93.62 104 ILE A O 1
ATOM 828 N N . PHE A 1 105 ? 0.332 7.179 4.101 1.00 95.56 105 PHE A N 1
ATOM 829 C CA . PHE A 1 105 ? 1.366 6.645 3.213 1.00 95.56 105 PHE A CA 1
ATOM 830 C C . PHE A 1 105 ? 0.846 5.548 2.271 1.00 95.56 105 PHE A C 1
ATOM 832 O O . PHE A 1 105 ? 1.345 5.437 1.155 1.00 95.56 105 PHE A O 1
ATOM 839 N N . ASN A 1 106 ? -0.208 4.808 2.640 1.00 93.81 106 ASN A N 1
ATOM 840 C CA . ASN A 1 106 ? -0.852 3.861 1.719 1.00 93.81 106 ASN A CA 1
ATOM 841 C C . ASN A 1 106 ? -1.555 4.592 0.565 1.00 93.81 106 ASN A C 1
ATOM 843 O O . ASN A 1 106 ? -1.502 4.142 -0.575 1.00 93.81 106 ASN A O 1
ATOM 847 N N . VAL A 1 107 ? -2.155 5.757 0.841 1.00 95.94 107 VAL A N 1
ATOM 848 C CA . VAL A 1 107 ? -2.749 6.622 -0.192 1.00 95.94 107 VAL A CA 1
ATOM 849 C C . VAL A 1 107 ? -1.667 7.190 -1.109 1.00 95.94 107 VAL A C 1
ATOM 851 O O . VAL A 1 107 ? -1.821 7.172 -2.326 1.00 95.94 107 VAL A O 1
ATOM 854 N N . ILE A 1 108 ? -0.546 7.647 -0.545 1.00 95.56 108 ILE A N 1
ATOM 855 C CA . ILE A 1 108 ? 0.606 8.105 -1.339 1.00 95.56 108 ILE A CA 1
ATOM 856 C C . ILE A 1 108 ? 1.120 6.968 -2.232 1.00 95.56 108 ILE A C 1
ATOM 858 O O . ILE A 1 108 ? 1.352 7.181 -3.416 1.00 95.56 108 ILE A O 1
ATOM 862 N N . THR A 1 109 ? 1.228 5.751 -1.693 1.00 95.00 109 THR A N 1
ATOM 863 C CA . THR A 1 109 ? 1.653 4.559 -2.444 1.00 95.00 109 THR A CA 1
ATOM 864 C C . THR A 1 109 ? 0.714 4.264 -3.618 1.00 95.00 109 THR A C 1
ATOM 866 O O . THR A 1 109 ? 1.189 3.991 -4.718 1.00 95.00 109 THR A O 1
ATOM 869 N N . PHE A 1 110 ? -0.604 4.400 -3.433 1.00 96.38 110 PHE A N 1
ATOM 870 C CA . PHE A 1 110 ? -1.576 4.285 -4.527 1.00 96.38 110 PHE A CA 1
ATOM 871 C C . PHE A 1 110 ? -1.295 5.289 -5.655 1.00 96.38 110 PHE A C 1
ATOM 873 O O . PHE A 1 110 ? -1.228 4.907 -6.824 1.00 96.38 110 PHE A O 1
ATOM 880 N N . PHE A 1 111 ? -1.072 6.565 -5.322 1.00 95.44 111 PHE A N 1
ATOM 881 C CA . PHE A 1 111 ? -0.767 7.587 -6.328 1.00 95.44 111 PHE A CA 1
ATOM 882 C C . PHE A 1 111 ? 0.585 7.368 -7.009 1.00 95.44 111 PHE A C 1
ATOM 884 O O . PHE A 1 111 ? 0.710 7.627 -8.202 1.00 95.44 111 PHE A O 1
ATOM 891 N N . LEU A 1 112 ? 1.580 6.852 -6.288 1.00 93.50 112 LEU A N 1
ATOM 892 C CA . LEU A 1 112 ? 2.865 6.473 -6.869 1.00 93.50 112 LEU A CA 1
ATOM 893 C C . LEU A 1 112 ? 2.718 5.332 -7.887 1.00 93.50 112 LEU A C 1
ATOM 895 O O . LEU A 1 112 ? 3.312 5.402 -8.961 1.00 93.50 112 LEU A O 1
ATOM 899 N N . TYR A 1 113 ? 1.883 4.328 -7.605 1.00 94.75 113 TYR A N 1
ATOM 900 C CA . TYR A 1 113 ? 1.562 3.273 -8.570 1.00 94.75 113 TYR A CA 1
ATOM 901 C C . TYR A 1 113 ? 0.779 3.788 -9.781 1.00 94.75 113 TYR A C 1
ATOM 903 O O . TYR A 1 113 ? 1.064 3.382 -10.908 1.00 94.75 113 TYR A O 1
ATOM 911 N N . ALA A 1 114 ? -0.158 4.716 -9.571 1.00 94.06 114 ALA A N 1
ATOM 912 C CA . ALA A 1 114 ? -0.874 5.371 -10.663 1.00 94.06 114 ALA A CA 1
ATOM 913 C C . ALA A 1 114 ? 0.068 6.182 -11.559 1.00 94.06 114 ALA A C 1
ATOM 915 O O . ALA A 1 114 ? -0.007 6.094 -12.783 1.00 94.06 114 ALA A O 1
ATOM 916 N N . LEU A 1 115 ? 1.001 6.918 -10.955 1.00 91.19 115 LEU A N 1
ATOM 917 C CA . LEU A 1 115 ? 2.016 7.668 -11.681 1.00 91.19 115 LEU A CA 1
ATOM 918 C C . LEU A 1 115 ? 2.942 6.735 -12.472 1.00 91.19 115 LEU A C 1
ATOM 920 O O . LEU A 1 115 ? 3.194 6.995 -13.646 1.00 91.19 115 LEU A O 1
ATOM 924 N N . MET A 1 116 ? 3.386 5.626 -11.870 1.00 89.62 116 MET A N 1
ATOM 925 C CA . MET A 1 116 ? 4.184 4.602 -12.555 1.00 89.62 116 MET A CA 1
ATOM 926 C C . MET A 1 116 ? 3.458 4.038 -13.780 1.00 89.62 116 MET A C 1
ATOM 928 O O . MET A 1 116 ? 4.053 3.939 -14.852 1.00 89.62 116 MET A O 1
ATOM 932 N N . LEU A 1 117 ? 2.165 3.722 -13.653 1.00 91.44 117 LEU A N 1
ATOM 933 C CA . LEU A 1 117 ? 1.346 3.234 -14.763 1.00 91.44 117 LEU A CA 1
ATOM 934 C C . LEU A 1 117 ? 1.242 4.272 -15.891 1.00 91.44 117 LEU A C 1
ATOM 936 O O . LEU A 1 117 ? 1.494 3.946 -17.049 1.00 91.44 117 LEU A O 1
ATOM 940 N N . VAL A 1 118 ? 0.896 5.519 -15.557 1.00 89.50 118 VAL A N 1
ATOM 941 C CA . VAL A 1 118 ? 0.724 6.598 -16.543 1.00 89.50 118 VAL A CA 1
ATOM 942 C C . VAL A 1 118 ? 2.032 6.877 -17.281 1.00 89.50 118 VAL A C 1
ATOM 944 O O . VAL A 1 118 ? 2.033 6.927 -18.509 1.00 89.50 118 VAL A O 1
ATOM 947 N N . ILE A 1 119 ? 3.151 6.997 -16.561 1.00 85.06 119 ILE A N 1
ATOM 948 C CA . ILE A 1 119 ? 4.468 7.225 -17.170 1.00 85.06 119 ILE A CA 1
ATOM 949 C C . ILE A 1 119 ? 4.840 6.055 -18.086 1.00 85.06 119 ILE A C 1
ATOM 951 O O . ILE A 1 119 ? 5.233 6.283 -19.227 1.00 85.06 119 ILE A O 1
ATOM 955 N N . SER A 1 120 ? 4.649 4.813 -17.636 1.00 85.19 120 SER A N 1
ATOM 956 C CA . SER A 1 120 ? 4.979 3.624 -18.435 1.00 85.19 120 SER A CA 1
ATOM 957 C C . SER A 1 120 ? 4.167 3.541 -19.735 1.00 85.19 120 SER A C 1
ATOM 959 O O . SER A 1 120 ? 4.672 3.076 -20.755 1.00 85.19 120 SER A O 1
ATOM 961 N N . ILE A 1 121 ? 2.914 4.014 -19.732 1.00 84.81 121 ILE A N 1
ATOM 962 C CA . ILE A 1 121 ? 2.059 4.048 -20.928 1.00 84.81 121 ILE A CA 1
ATOM 963 C C . ILE A 1 121 ? 2.451 5.187 -21.875 1.00 84.81 121 ILE A C 1
ATOM 965 O O . ILE A 1 121 ? 2.506 4.967 -23.084 1.00 84.81 121 ILE A O 1
ATOM 969 N N . LEU A 1 122 ? 2.695 6.391 -21.345 1.00 82.56 122 LEU A N 1
ATOM 970 C CA . LEU A 1 122 ? 2.976 7.580 -22.157 1.00 82.56 122 LEU A CA 1
ATOM 971 C C . LEU A 1 122 ? 4.365 7.546 -22.791 1.00 82.56 122 LEU A C 1
ATOM 973 O O . LEU A 1 122 ? 4.535 8.022 -23.909 1.00 82.56 122 LEU A O 1
ATOM 977 N N . VAL A 1 123 ? 5.352 7.011 -22.073 1.00 74.44 123 VAL A N 1
ATOM 978 C CA . VAL A 1 123 ? 6.755 7.076 -22.485 1.00 74.44 123 VAL A CA 1
ATOM 979 C C . VAL A 1 123 ? 7.133 5.929 -23.422 1.00 74.44 123 VAL A C 1
ATOM 981 O O . VAL A 1 123 ? 7.971 6.163 -24.279 1.00 74.44 123 VAL A O 1
ATOM 984 N N . ARG A 1 124 ? 6.508 4.740 -23.300 1.00 63.31 124 ARG A N 1
ATOM 985 C CA . ARG A 1 124 ? 6.673 3.529 -24.148 1.00 63.31 124 ARG A CA 1
ATOM 986 C C . ARG A 1 124 ? 7.911 3.541 -25.063 1.00 63.31 124 ARG A C 1
ATOM 988 O O . ARG A 1 124 ? 7.802 3.540 -26.289 1.00 63.31 124 ARG A O 1
ATOM 995 N N . LEU A 1 125 ? 9.094 3.530 -24.453 1.00 61.75 125 LEU A N 1
ATOM 996 C CA . LEU A 1 125 ? 10.373 3.543 -25.167 1.00 61.75 125 LEU A CA 1
ATOM 997 C C . LEU A 1 125 ? 10.938 2.126 -25.296 1.00 61.75 125 LEU A C 1
ATOM 999 O O . LEU A 1 125 ? 11.697 1.852 -26.223 1.00 61.75 125 LEU A O 1
ATOM 1003 N N . THR A 1 126 ? 10.562 1.215 -24.389 1.00 69.25 126 THR A N 1
ATOM 1004 C CA . THR A 1 126 ? 11.119 -0.139 -24.319 1.00 69.25 126 THR A CA 1
ATOM 1005 C C . THR A 1 126 ? 10.053 -1.205 -24.023 1.00 69.25 126 THR A C 1
ATOM 1007 O O . THR A 1 126 ? 9.041 -0.923 -23.379 1.00 69.25 126 THR A O 1
ATOM 1010 N N . PRO A 1 127 ? 10.268 -2.472 -24.431 1.00 75.06 127 PRO A N 1
ATOM 1011 C CA . PRO A 1 127 ? 9.391 -3.583 -24.049 1.00 75.06 127 PRO A CA 1
ATOM 1012 C C . PRO A 1 127 ? 9.374 -3.842 -22.532 1.00 75.06 127 PRO A C 1
ATOM 1014 O O . PRO A 1 127 ? 8.416 -4.419 -22.024 1.00 75.06 127 PRO A O 1
ATOM 1017 N N . PHE A 1 128 ? 10.388 -3.385 -21.792 1.00 77.81 128 PHE A N 1
ATOM 1018 C CA . PHE A 1 128 ? 10.446 -3.516 -20.335 1.00 77.81 128 PHE A CA 1
ATOM 1019 C C . PHE A 1 128 ? 9.527 -2.523 -19.607 1.00 77.81 128 PHE A C 1
ATOM 1021 O O . PHE A 1 128 ? 9.088 -2.814 -18.495 1.00 77.81 128 PHE A O 1
ATOM 1028 N N . ASP A 1 129 ? 9.112 -1.432 -20.263 1.00 79.75 129 ASP A N 1
ATOM 1029 C CA . ASP A 1 129 ? 8.082 -0.518 -19.740 1.00 79.75 129 ASP A CA 1
ATOM 1030 C C . ASP A 1 129 ? 6.708 -1.209 -19.607 1.00 79.75 129 ASP A C 1
ATOM 1032 O O . ASP A 1 129 ? 5.824 -0.765 -18.873 1.00 79.75 129 ASP A O 1
ATOM 1036 N N . PHE A 1 130 ? 6.510 -2.349 -20.279 1.00 85.56 130 PHE A N 1
ATOM 1037 C CA . PHE A 1 130 ? 5.328 -3.182 -20.074 1.00 85.56 130 PHE A CA 1
ATOM 1038 C C . PHE A 1 130 ? 5.299 -3.809 -18.672 1.00 85.56 130 PHE A C 1
ATOM 1040 O O . PHE A 1 130 ? 4.234 -3.918 -18.063 1.00 85.56 130 PHE A O 1
ATOM 1047 N N . ILE A 1 131 ? 6.461 -4.179 -18.126 1.00 88.12 131 ILE A N 1
ATOM 1048 C CA . ILE A 1 131 ? 6.575 -4.779 -16.790 1.00 88.12 131 ILE A CA 1
ATOM 1049 C C . ILE A 1 131 ? 6.251 -3.734 -15.722 1.00 88.12 131 ILE A C 1
ATOM 1051 O O . ILE A 1 131 ? 5.483 -4.016 -14.802 1.00 88.12 131 ILE A O 1
ATOM 1055 N N . THR A 1 132 ? 6.778 -2.515 -15.859 1.00 89.25 132 THR A N 1
ATOM 1056 C CA . THR A 1 132 ? 6.465 -1.405 -14.947 1.00 89.25 132 THR A CA 1
ATOM 1057 C C . THR A 1 132 ? 4.997 -0.994 -15.048 1.00 89.25 132 THR A C 1
ATOM 1059 O O . THR A 1 132 ? 4.370 -0.737 -14.019 1.00 89.25 132 THR A O 1
ATOM 1062 N N . ALA A 1 133 ? 4.397 -1.038 -16.243 1.00 90.50 133 ALA A N 1
ATOM 1063 C CA . ALA A 1 133 ? 2.96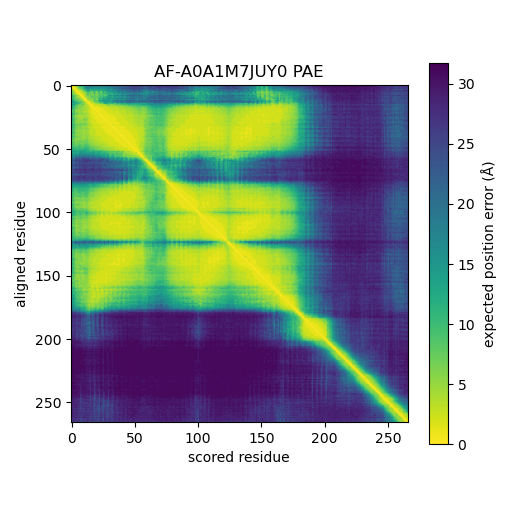1 -0.830 -16.415 1.00 90.50 133 ALA A CA 1
ATOM 1064 C C . ALA A 1 133 ? 2.128 -1.899 -15.681 1.00 90.50 133 ALA A C 1
ATOM 1066 O O . ALA A 1 133 ? 1.222 -1.547 -14.926 1.00 90.50 133 ALA A O 1
ATOM 1067 N N . ILE A 1 134 ? 2.448 -3.192 -15.831 1.00 93.06 134 ILE A N 1
ATOM 1068 C CA . ILE A 1 134 ? 1.758 -4.271 -15.098 1.00 93.06 134 ILE A CA 1
ATOM 1069 C C . ILE A 1 134 ? 1.919 -4.085 -13.589 1.00 93.06 134 ILE A C 1
ATOM 1071 O O . ILE A 1 134 ? 0.937 -4.163 -12.849 1.00 93.06 134 ILE A O 1
ATOM 1075 N N . ALA A 1 135 ? 3.137 -3.799 -13.129 1.00 94.19 135 ALA A N 1
ATOM 1076 C CA . ALA A 1 135 ? 3.409 -3.566 -11.719 1.00 94.19 135 ALA A CA 1
ATOM 1077 C C . ALA A 1 135 ? 2.608 -2.369 -11.175 1.00 94.19 135 ALA A C 1
ATOM 1079 O O . ALA A 1 135 ? 2.097 -2.439 -10.054 1.00 94.19 135 ALA A O 1
ATOM 1080 N N . GLY A 1 136 ? 2.452 -1.309 -11.977 1.00 94.25 136 GLY A N 1
ATOM 1081 C CA . GLY A 1 136 ? 1.656 -0.122 -11.664 1.00 94.25 136 GLY A CA 1
ATOM 1082 C C . GLY A 1 136 ? 0.172 -0.436 -11.560 1.00 94.25 136 GLY A C 1
ATOM 1083 O O . GLY A 1 136 ? -0.447 -0.140 -10.540 1.00 94.25 136 GLY A O 1
ATOM 1084 N N . ALA A 1 137 ? -0.383 -1.119 -12.561 1.00 96.19 137 ALA A N 1
ATOM 1085 C CA . ALA A 1 137 ? -1.781 -1.540 -12.564 1.00 96.19 137 ALA A CA 1
ATOM 1086 C C . ALA A 1 137 ? -2.105 -2.476 -11.386 1.00 96.19 137 ALA A C 1
ATOM 1088 O O . ALA A 1 137 ? -3.084 -2.258 -10.670 1.00 96.19 137 ALA A O 1
ATOM 1089 N N . GLY A 1 138 ? -1.259 -3.480 -11.133 1.00 97.06 138 GLY A N 1
ATOM 1090 C CA . GLY A 1 138 ? -1.425 -4.387 -9.997 1.00 97.06 138 GLY A CA 1
ATOM 1091 C C . GLY A 1 138 ? -1.299 -3.666 -8.651 1.00 97.06 138 GLY A C 1
ATOM 1092 O O . GLY A 1 138 ? -2.092 -3.909 -7.743 1.00 97.06 138 GLY A O 1
ATOM 1093 N N . GLY A 1 139 ? -0.375 -2.708 -8.539 1.00 95.94 139 GLY A N 1
ATOM 1094 C CA . GLY A 1 139 ? -0.191 -1.913 -7.326 1.00 95.94 139 GLY A CA 1
ATOM 1095 C C . GLY A 1 139 ? -1.386 -1.017 -7.031 1.00 95.94 139 GLY A C 1
ATOM 1096 O O . GLY A 1 139 ? -1.851 -0.971 -5.891 1.00 95.94 139 GLY A O 1
ATOM 1097 N N . MET A 1 140 ? -1.952 -0.377 -8.057 1.00 96.75 140 MET A N 1
ATOM 1098 C CA . MET A 1 140 ? -3.209 0.365 -7.935 1.00 96.75 140 MET A CA 1
ATOM 1099 C C . MET A 1 140 ? -4.355 -0.538 -7.481 1.00 96.75 140 MET A C 1
ATOM 1101 O O . MET A 1 140 ? -5.104 -0.160 -6.584 1.00 96.75 140 MET A O 1
ATOM 1105 N N . PHE A 1 141 ? -4.483 -1.733 -8.064 1.00 97.38 141 PHE A N 1
ATOM 1106 C CA . PHE A 1 141 ? -5.542 -2.677 -7.707 1.00 97.38 141 PHE A CA 1
ATOM 1107 C C . PHE A 1 141 ? -5.454 -3.113 -6.238 1.00 97.38 141 PHE A C 1
ATOM 1109 O O . PHE A 1 141 ? -6.454 -3.073 -5.525 1.00 97.38 141 PHE A O 1
ATOM 1116 N N . VAL A 1 142 ? -4.258 -3.463 -5.754 1.00 96.88 142 VAL A N 1
ATOM 1117 C CA . VAL A 1 142 ? -4.052 -3.878 -4.355 1.00 96.88 142 VAL A CA 1
ATOM 1118 C C . VAL A 1 142 ? -4.273 -2.718 -3.376 1.00 96.88 142 VAL A C 1
ATOM 1120 O O . VAL A 1 142 ? -4.790 -2.928 -2.278 1.00 96.88 142 VAL A O 1
ATOM 1123 N N . SER A 1 143 ? -3.922 -1.489 -3.765 1.00 95.62 143 SER A N 1
ATOM 1124 C CA . SER A 1 143 ? -3.984 -0.310 -2.890 1.00 95.62 143 SER A CA 1
ATOM 1125 C C . SER A 1 143 ? -5.257 0.533 -3.030 1.00 95.62 143 SER A C 1
ATOM 1127 O O . SER A 1 143 ? -5.425 1.494 -2.282 1.00 95.62 143 SER A O 1
ATOM 1129 N N . ILE A 1 144 ? -6.203 0.176 -3.908 1.00 95.44 144 ILE A N 1
ATOM 1130 C CA . ILE A 1 144 ? -7.438 0.955 -4.129 1.00 95.44 144 ILE A CA 1
ATOM 1131 C C . ILE A 1 144 ? -8.255 1.148 -2.841 1.00 95.44 144 ILE A C 1
ATOM 1133 O O . ILE A 1 144 ? -8.814 2.219 -2.591 1.00 95.44 144 ILE A O 1
ATOM 1137 N N . GLY A 1 145 ? -8.254 0.133 -1.971 1.00 92.56 145 GLY A N 1
ATOM 1138 C CA . GLY A 1 145 ? -8.912 0.177 -0.667 1.00 92.56 145 GLY A CA 1
ATOM 1139 C C . GLY A 1 145 ? -8.324 1.228 0.280 1.00 92.56 145 GLY A C 1
ATOM 1140 O O . GLY A 1 145 ? -9.016 1.670 1.194 1.00 92.56 145 GLY A O 1
ATOM 1141 N N . ALA A 1 146 ? -7.090 1.693 0.052 1.00 93.56 146 ALA A N 1
ATOM 1142 C CA . ALA A 1 146 ? -6.435 2.691 0.893 1.00 93.56 146 ALA A CA 1
ATOM 1143 C C . ALA A 1 146 ? -7.125 4.061 0.841 1.00 93.56 146 ALA A C 1
ATOM 1145 O O . ALA A 1 146 ? -7.097 4.784 1.835 1.00 93.56 146 ALA A O 1
ATOM 1146 N N . LEU A 1 147 ? -7.776 4.415 -0.275 1.00 93.38 147 LEU A N 1
ATOM 1147 C CA . LEU A 1 147 ? -8.499 5.686 -0.403 1.00 93.38 147 LEU A CA 1
ATOM 1148 C C . LEU A 1 147 ? -9.678 5.749 0.571 1.00 93.38 147 LEU A C 1
ATOM 1150 O O . LEU A 1 147 ? -9.799 6.691 1.356 1.00 93.38 147 LEU A O 1
ATOM 1154 N N . LYS A 1 148 ? -10.516 4.706 0.558 1.00 92.00 148 LYS A N 1
ATOM 1155 C CA . LYS A 1 148 ? -11.635 4.574 1.495 1.00 92.00 148 LYS A CA 1
ATOM 1156 C C . LYS A 1 148 ? -11.126 4.342 2.918 1.00 92.00 148 LYS A C 1
ATOM 1158 O O . LYS A 1 148 ? -11.547 5.037 3.839 1.00 92.00 148 LYS A O 1
ATOM 1163 N N . GLY A 1 149 ? -10.158 3.441 3.079 1.00 91.31 149 GLY A N 1
ATOM 1164 C CA . GLY A 1 149 ? -9.572 3.103 4.371 1.00 91.31 149 GLY A CA 1
ATOM 1165 C C . GLY A 1 149 ? -8.939 4.298 5.083 1.00 91.31 149 GLY A C 1
ATOM 1166 O O . GLY A 1 149 ? -9.015 4.382 6.302 1.00 91.31 149 GLY A O 1
ATOM 1167 N N . TYR A 1 150 ? -8.371 5.269 4.361 1.00 93.75 150 TYR A N 1
ATOM 1168 C CA . TYR A 1 150 ? -7.846 6.494 4.969 1.00 93.75 150 TYR A CA 1
ATOM 1169 C C . TYR A 1 150 ? -8.949 7.415 5.505 1.00 93.75 150 TYR A C 1
ATOM 1171 O O . TYR A 1 150 ? -8.800 7.985 6.589 1.00 93.75 150 TYR A O 1
ATOM 1179 N N . SER A 1 151 ? -10.059 7.546 4.776 1.00 91.38 151 SER A N 1
ATOM 1180 C CA . SER A 1 151 ? -11.230 8.282 5.263 1.00 91.38 151 SER A CA 1
ATOM 1181 C C . SER A 1 151 ? -11.788 7.638 6.533 1.00 91.38 151 SER A C 1
ATOM 1183 O O . SER A 1 151 ? -11.960 8.321 7.545 1.00 91.38 151 SER A O 1
ATOM 1185 N N . ASP A 1 152 ? -11.988 6.318 6.503 1.00 91.44 152 ASP A N 1
ATOM 1186 C CA . ASP A 1 152 ? -12.486 5.548 7.645 1.00 91.44 152 ASP A CA 1
ATOM 1187 C C . ASP A 1 152 ? -11.506 5.627 8.829 1.00 91.44 152 ASP A C 1
ATOM 1189 O O . ASP A 1 152 ? -11.918 5.869 9.960 1.00 91.44 152 ASP A O 1
ATOM 1193 N N . PHE A 1 153 ? -10.194 5.556 8.579 1.00 92.69 153 PHE A N 1
ATOM 1194 C CA . PHE A 1 153 ? -9.159 5.736 9.601 1.00 92.69 153 PHE A CA 1
ATOM 1195 C C . PHE A 1 153 ? -9.215 7.118 10.264 1.00 92.69 153 PHE A C 1
ATOM 1197 O O . PHE A 1 153 ? -9.052 7.235 11.478 1.00 92.69 153 PHE A O 1
ATOM 1204 N N . LYS A 1 154 ? -9.451 8.184 9.487 1.00 91.81 154 LYS A N 1
ATOM 1205 C CA . LYS A 1 154 ? -9.579 9.544 10.029 1.00 91.81 154 LYS A CA 1
ATOM 1206 C C . LYS A 1 154 ? -10.802 9.668 10.941 1.00 91.81 154 LYS A C 1
ATOM 1208 O O . LYS A 1 154 ? -10.721 10.387 11.934 1.00 91.81 154 LYS A O 1
ATOM 1213 N N . GLN A 1 155 ? -11.897 8.978 10.614 1.00 90.19 155 GLN A N 1
ATOM 1214 C CA . GLN A 1 155 ? -13.077 8.893 11.475 1.00 90.19 155 GLN A CA 1
ATOM 1215 C C . GLN A 1 155 ? -12.768 8.082 12.741 1.00 90.19 155 GLN A C 1
ATOM 1217 O O . GLN A 1 155 ? -12.942 8.613 13.832 1.00 90.19 155 GLN A O 1
ATOM 1222 N N . LEU A 1 156 ? -12.215 6.870 12.605 1.00 91.12 156 LEU A N 1
ATOM 1223 C CA . LEU A 1 156 ? -11.847 5.979 13.717 1.00 91.12 156 LEU A CA 1
ATOM 1224 C C . LEU A 1 156 ? -10.876 6.619 14.714 1.00 91.12 156 LEU A C 1
ATOM 1226 O O . LEU A 1 156 ? -10.970 6.395 15.912 1.00 91.12 156 LEU A O 1
ATOM 1230 N N . ARG A 1 157 ? -9.934 7.441 14.249 1.00 90.81 157 ARG A N 1
ATOM 1231 C CA . ARG A 1 157 ? -8.996 8.133 15.145 1.00 90.81 157 ARG A CA 1
ATOM 1232 C C . ARG A 1 157 ? -9.688 9.138 16.074 1.00 90.81 157 ARG A C 1
ATOM 1234 O O . ARG A 1 157 ? -9.125 9.492 17.102 1.00 90.81 157 ARG A O 1
ATOM 1241 N N . ASN A 1 158 ? -10.868 9.617 15.689 1.00 89.31 158 ASN A N 1
ATOM 1242 C CA . ASN A 1 158 ? -11.649 10.576 16.462 1.00 89.31 158 ASN A CA 1
ATOM 1243 C C . ASN A 1 158 ? -12.789 9.909 17.256 1.00 89.31 158 ASN A C 1
ATOM 1245 O O . ASN A 1 158 ? -13.492 10.619 17.965 1.00 89.31 158 ASN A O 1
ATOM 1249 N N . THR A 1 159 ? -13.007 8.594 17.118 1.00 87.69 159 THR A N 1
ATOM 1250 C CA . THR A 1 159 ? -14.017 7.853 17.893 1.00 87.69 159 THR A CA 1
ATOM 1251 C C . THR A 1 159 ? -13.457 7.403 19.239 1.00 87.69 159 THR A C 1
ATOM 1253 O O . THR A 1 159 ? -12.262 7.107 19.345 1.00 87.69 159 THR A O 1
ATOM 1256 N N . GLU A 1 160 ? -14.323 7.304 20.248 1.00 83.81 160 GLU A N 1
ATOM 1257 C CA . GLU A 1 160 ? -13.963 6.788 21.570 1.00 83.81 160 GLU A CA 1
ATOM 1258 C C . GLU A 1 160 ? -13.361 5.373 21.487 1.00 83.81 160 GLU A C 1
ATOM 1260 O O . GLU A 1 160 ? -13.717 4.565 20.629 1.00 83.81 160 GLU A O 1
ATOM 1265 N N . GLY A 1 161 ? -12.390 5.081 22.355 1.00 82.75 161 GLY A N 1
ATOM 1266 C CA . GLY A 1 161 ? -11.759 3.763 22.447 1.00 82.75 161 GLY A CA 1
ATOM 1267 C C . GLY A 1 161 ? -10.603 3.519 21.470 1.00 82.75 161 GLY A C 1
ATOM 1268 O O . GLY A 1 161 ? -9.911 2.506 21.603 1.00 82.75 161 GLY A O 1
ATOM 1269 N N . TYR A 1 162 ? -10.322 4.424 20.525 1.00 87.38 162 TYR A N 1
ATOM 1270 C CA . TYR A 1 162 ? -9.143 4.305 19.658 1.00 87.38 162 TYR A CA 1
ATOM 1271 C C . TYR A 1 162 ? -7.835 4.348 20.482 1.00 87.38 162 TYR A C 1
ATOM 1273 O O . TYR A 1 162 ? -7.696 5.211 21.351 1.00 87.38 162 TYR A O 1
ATOM 1281 N N . PRO A 1 163 ? -6.829 3.490 20.206 1.00 86.44 163 PRO A N 1
ATOM 1282 C CA . PRO A 1 163 ? -6.750 2.509 19.115 1.00 86.44 163 PRO A CA 1
ATOM 1283 C C . PRO A 1 163 ? -7.218 1.087 19.470 1.00 86.44 163 PRO A C 1
ATOM 1285 O O . PRO A 1 163 ? -7.124 0.202 18.625 1.00 86.44 163 PRO A O 1
ATOM 1288 N N . ILE A 1 164 ? -7.652 0.831 20.706 1.00 85.19 164 ILE A N 1
ATOM 1289 C CA . ILE A 1 164 ? -7.811 -0.533 21.243 1.00 85.19 164 ILE A CA 1
ATOM 1290 C C . ILE A 1 164 ? -9.228 -1.087 21.025 1.00 85.19 164 ILE A C 1
ATOM 1292 O O . ILE A 1 164 ? -9.370 -2.288 20.801 1.00 85.19 164 ILE A O 1
ATOM 1296 N N . PHE A 1 165 ? -10.257 -0.234 21.076 1.00 86.25 165 PHE A N 1
ATOM 1297 C CA . PHE A 1 165 ? -11.677 -0.578 20.919 1.00 86.25 165 PHE A CA 1
ATOM 1298 C C . PHE A 1 165 ? -12.062 -1.868 21.672 1.00 86.25 165 PHE A C 1
ATOM 1300 O O . PHE A 1 165 ? -12.356 -2.904 21.072 1.00 86.25 165 PHE A O 1
ATOM 1307 N N . SER A 1 166 ? -12.014 -1.824 23.006 1.00 86.00 166 SER A N 1
ATOM 1308 C CA . SER A 1 166 ? -12.321 -2.968 23.875 1.00 86.00 166 SER A CA 1
ATOM 1309 C C . SER A 1 166 ? -13.474 -2.634 24.809 1.00 86.00 166 SER A C 1
ATOM 1311 O O . SER A 1 166 ? -13.362 -1.715 25.619 1.00 86.00 166 SER A O 1
ATOM 1313 N N . THR A 1 167 ? -14.568 -3.393 24.703 1.00 82.75 167 THR A N 1
ATOM 1314 C CA . THR A 1 167 ? -15.755 -3.217 25.555 1.00 82.75 167 THR A CA 1
ATOM 1315 C C . THR A 1 167 ? -15.414 -3.492 27.012 1.00 82.75 167 THR A C 1
ATOM 1317 O O . THR A 1 167 ? -15.725 -2.681 27.863 1.00 82.75 167 THR A O 1
ATOM 1320 N N . ILE A 1 168 ? -14.634 -4.543 27.285 1.00 81.12 168 ILE A N 1
ATOM 1321 C CA . ILE A 1 168 ? -14.180 -4.897 28.640 1.00 81.12 168 ILE A CA 1
ATOM 1322 C C . ILE A 1 168 ? -13.399 -3.743 29.284 1.00 81.12 168 ILE A C 1
ATOM 1324 O O . ILE A 1 168 ? -13.526 -3.493 30.480 1.00 81.12 168 ILE A O 1
ATOM 1328 N N . LEU A 1 169 ? -12.570 -3.047 28.497 1.00 78.94 169 LEU A N 1
ATOM 1329 C CA . LEU A 1 169 ? -11.748 -1.951 29.006 1.00 78.94 169 LEU A CA 1
ATOM 1330 C C . LEU A 1 169 ? -12.594 -0.705 29.292 1.00 78.94 169 LEU A C 1
ATOM 1332 O O . LEU A 1 169 ? -12.407 -0.085 30.335 1.00 78.94 169 LEU A O 1
ATOM 1336 N N . ALA A 1 170 ? -13.545 -0.380 28.411 1.00 80.00 170 ALA A N 1
ATOM 1337 C CA . ALA A 1 170 ? -14.479 0.717 28.649 1.00 80.00 170 ALA A CA 1
ATOM 1338 C C . ALA A 1 170 ? -15.438 0.421 29.803 1.00 80.00 170 ALA A C 1
ATOM 1340 O O . ALA A 1 170 ? -15.575 1.263 30.679 1.00 80.00 170 ALA A O 1
ATOM 1341 N N . ASP A 1 171 ? -15.996 -0.787 29.887 1.00 78.12 171 ASP A N 1
ATOM 1342 C CA . ASP A 1 171 ? -16.858 -1.199 30.998 1.00 78.12 171 ASP A CA 1
ATOM 1343 C C . ASP A 1 171 ? -16.109 -1.107 32.335 1.00 78.12 171 ASP A C 1
ATOM 1345 O O . ASP A 1 171 ? -16.664 -0.659 33.338 1.00 78.12 171 ASP A O 1
ATOM 1349 N N . HIS A 1 172 ? -14.826 -1.485 32.362 1.00 77.88 172 HIS A N 1
ATOM 1350 C CA . HIS A 1 172 ? -13.982 -1.344 33.547 1.00 77.88 172 HIS A CA 1
ATOM 1351 C C . HIS A 1 172 ? -13.720 0.129 33.909 1.00 77.88 172 HIS A C 1
ATOM 1353 O O . HIS A 1 172 ? -13.797 0.497 35.085 1.00 77.88 172 HIS A O 1
ATOM 1359 N N . ASP A 1 173 ? -13.423 0.984 32.930 1.00 76.62 173 ASP A N 1
ATOM 1360 C CA . ASP A 1 173 ? -13.200 2.415 33.160 1.00 76.62 173 ASP A CA 1
ATOM 1361 C C . ASP A 1 173 ? -14.486 3.147 33.571 1.00 76.62 173 ASP A C 1
ATOM 1363 O O . ASP A 1 173 ? -14.448 4.005 34.458 1.00 76.62 173 ASP A O 1
ATOM 1367 N N . ASP A 1 174 ? -15.632 2.770 33.011 1.00 74.88 174 ASP A N 1
ATOM 1368 C CA . ASP A 1 174 ? -16.939 3.315 33.366 1.00 74.88 174 ASP A CA 1
ATOM 1369 C C . ASP A 1 174 ? -17.368 2.864 34.757 1.00 74.88 174 ASP A C 1
ATOM 1371 O O . ASP A 1 174 ? -17.819 3.694 35.548 1.00 74.88 174 ASP A O 1
ATOM 1375 N N . GLN A 1 175 ? -17.135 1.598 35.116 1.00 68.62 175 GLN A N 1
ATOM 1376 C CA . GLN A 1 175 ? -17.316 1.116 36.486 1.00 68.62 175 GLN A CA 1
ATOM 1377 C C . GLN A 1 175 ? -16.396 1.844 37.470 1.00 68.62 175 GLN A C 1
ATOM 1379 O O . GLN A 1 175 ? -16.816 2.157 38.583 1.00 68.62 175 GLN A O 1
ATOM 1384 N N . LYS A 1 176 ? -15.156 2.159 37.080 1.00 68.88 176 LYS A N 1
ATOM 1385 C CA . LYS A 1 176 ? -14.221 2.920 37.919 1.00 68.88 176 LYS A CA 1
ATOM 1386 C C . LYS A 1 176 ? -14.671 4.371 38.122 1.00 68.88 176 LYS A C 1
ATOM 1388 O O . LYS A 1 176 ? -14.521 4.886 39.225 1.00 68.88 176 LYS A O 1
ATOM 1393 N N . LYS A 1 177 ? -15.226 5.022 37.093 1.00 68.62 177 LYS A N 1
ATOM 1394 C CA . LYS A 1 177 ? -15.707 6.418 37.146 1.00 68.62 177 LYS A CA 1
ATOM 1395 C C . LYS A 1 177 ? -17.052 6.567 37.861 1.00 68.62 177 LYS A C 1
ATOM 1397 O O . LYS A 1 177 ? -17.221 7.494 38.646 1.00 68.62 177 LYS A O 1
ATOM 1402 N N . HIS A 1 178 ? -17.994 5.656 37.618 1.00 62.09 178 HIS A N 1
ATOM 1403 C CA . HIS A 1 178 ? -19.345 5.687 38.198 1.00 62.09 178 HIS A CA 1
ATOM 1404 C C . HIS A 1 178 ? -19.434 5.007 39.561 1.00 62.09 178 HIS A C 1
ATOM 1406 O O . HIS A 1 178 ? -20.514 4.916 40.140 1.00 62.09 178 HIS A O 1
ATOM 1412 N N . SER A 1 179 ? -18.308 4.539 40.094 1.00 54.38 179 SER A N 1
ATOM 1413 C CA . SER A 1 179 ? -18.209 4.088 41.468 1.00 54.38 179 SER A CA 1
ATOM 1414 C C . SER A 1 179 ? -17.652 5.223 42.328 1.00 54.38 179 SER A C 1
ATOM 1416 O O . SER A 1 179 ? -16.437 5.412 42.363 1.00 54.38 179 SER A O 1
ATOM 1418 N N . PRO A 1 180 ? -18.490 5.972 43.073 1.00 53.84 180 PRO A N 1
ATOM 1419 C CA . PRO A 1 180 ? -18.012 7.115 43.847 1.00 53.84 180 PRO A CA 1
ATOM 1420 C C . PRO A 1 180 ? -17.111 6.690 45.012 1.00 53.84 180 PRO A C 1
ATOM 1422 O O . PRO A 1 180 ? -16.461 7.529 45.613 1.00 53.84 180 PRO A O 1
ATOM 1425 N N . ASN A 1 181 ? -1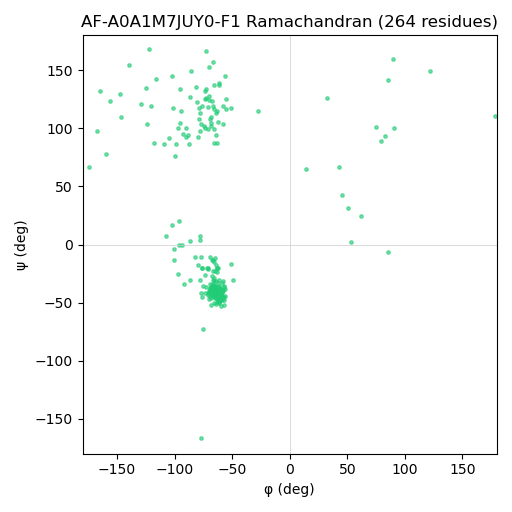7.090 5.395 45.355 1.00 52.19 181 ASN A N 1
ATOM 1426 C CA . ASN A 1 181 ? -16.373 4.832 46.494 1.00 52.19 181 ASN A CA 1
ATOM 1427 C C . ASN A 1 181 ? -16.145 3.323 46.294 1.00 52.19 181 ASN A C 1
ATOM 1429 O O . ASN A 1 181 ? -16.873 2.518 46.873 1.00 52.19 181 ASN A O 1
ATOM 1433 N N . GLY A 1 182 ? -15.171 2.915 45.471 1.00 50.72 182 GLY A N 1
ATOM 1434 C CA . GLY A 1 182 ? -14.595 1.557 45.503 1.00 50.72 182 GLY A CA 1
ATOM 1435 C C . GLY A 1 182 ? -15.600 0.396 45.597 1.00 50.72 182 GLY A C 1
ATOM 1436 O O . GLY A 1 182 ? -15.395 -0.537 46.371 1.00 50.72 182 GLY A O 1
ATOM 1437 N N . TYR A 1 183 ? -16.705 0.452 44.853 1.00 51.25 183 TYR A N 1
ATOM 1438 C CA . TYR A 1 183 ? -17.864 -0.442 45.006 1.00 51.25 183 TYR A CA 1
ATOM 1439 C C . TYR A 1 183 ? -17.544 -1.907 44.658 1.00 51.25 183 TYR A C 1
ATOM 1441 O O . TYR A 1 183 ? -18.240 -2.816 45.109 1.00 51.25 183 TYR A O 1
ATOM 1449 N N . ASN A 1 184 ? -16.417 -2.160 43.983 1.00 55.25 184 ASN A N 1
ATOM 1450 C CA . ASN A 1 184 ? -15.890 -3.514 43.814 1.00 55.25 184 ASN A CA 1
ATOM 1451 C C . ASN A 1 184 ? -15.301 -4.114 45.099 1.00 55.25 184 ASN A C 1
ATOM 1453 O O . ASN A 1 184 ? -15.262 -5.332 45.220 1.00 55.25 184 ASN A O 1
ATOM 1457 N N . LYS A 1 185 ? -14.931 -3.307 46.103 1.00 57.19 185 LYS A N 1
ATOM 1458 C CA . LYS A 1 185 ? -14.517 -3.827 47.412 1.00 57.19 185 LYS A CA 1
ATOM 1459 C C . LYS A 1 185 ? -15.707 -4.395 48.180 1.00 57.19 185 LYS A C 1
ATOM 1461 O O . LYS A 1 185 ? -15.608 -5.492 48.693 1.00 57.19 185 LYS A O 1
ATOM 1466 N N . LYS A 1 186 ? -16.864 -3.721 48.186 1.00 59.88 186 LYS A N 1
ATOM 1467 C CA . LYS A 1 186 ? -18.062 -4.212 48.896 1.00 59.88 186 LYS A CA 1
ATOM 1468 C C . LYS A 1 186 ? -18.673 -5.450 48.245 1.00 59.88 186 LYS A C 1
ATOM 1470 O O . LYS A 1 186 ? -19.134 -6.331 48.959 1.00 59.88 186 LYS A O 1
ATOM 1475 N N . HIS A 1 187 ? -18.677 -5.531 46.913 1.00 65.38 187 HIS A N 1
ATOM 1476 C CA . HIS A 1 187 ? -19.153 -6.730 46.220 1.00 65.38 187 HIS A CA 1
ATOM 1477 C C . HIS A 1 187 ? -18.193 -7.913 46.420 1.00 65.38 187 HIS A C 1
ATOM 1479 O O . HIS A 1 187 ? -18.633 -9.025 46.701 1.00 65.38 187 HIS A O 1
ATOM 1485 N N . PHE A 1 188 ? -16.882 -7.662 46.362 1.00 64.56 188 PHE A N 1
ATOM 1486 C CA . PHE A 1 188 ? -15.864 -8.667 46.659 1.00 64.56 188 PHE A CA 1
ATOM 1487 C C . PHE A 1 188 ? -15.886 -9.106 48.132 1.00 64.56 188 PHE A C 1
ATOM 1489 O O . PHE A 1 188 ? -15.897 -10.302 48.394 1.00 64.56 188 PHE A O 1
ATOM 1496 N N . ASP A 1 189 ? -16.005 -8.175 49.083 1.00 70.25 189 ASP A N 1
ATOM 1497 C CA . ASP A 1 189 ? -16.163 -8.453 50.517 1.00 70.25 189 ASP A CA 1
ATOM 1498 C C . ASP A 1 189 ? -17.457 -9.229 50.789 1.00 70.25 189 ASP A C 1
ATOM 1500 O O . ASP A 1 189 ? -17.465 -10.128 51.624 1.00 70.25 189 ASP A O 1
ATOM 1504 N N . LYS A 1 190 ? -18.544 -8.945 50.058 1.00 79.81 190 LYS A N 1
ATOM 1505 C CA . LYS A 1 190 ? -19.798 -9.705 50.152 1.00 79.81 190 LYS A CA 1
ATOM 1506 C C . LYS A 1 190 ? -19.614 -11.148 49.676 1.00 79.81 190 LYS A C 1
ATOM 1508 O O . LYS A 1 190 ? -20.045 -12.057 50.377 1.00 79.81 190 LYS A O 1
ATOM 1513 N N . LEU A 1 191 ? -18.924 -11.365 48.553 1.00 76.12 191 LEU A N 1
ATOM 1514 C CA . LEU A 1 191 ? -18.584 -12.706 48.058 1.00 76.12 191 LEU A CA 1
ATOM 1515 C C . LEU A 1 191 ? -17.627 -13.449 49.007 1.00 76.12 191 LEU A C 1
ATOM 1517 O O . LEU A 1 191 ? -17.793 -14.645 49.241 1.00 76.12 191 LEU A O 1
ATOM 1521 N N . LEU A 1 192 ? -16.650 -12.750 49.595 1.00 77.44 192 LEU A N 1
ATOM 1522 C CA . LEU A 1 192 ? -15.734 -13.313 50.592 1.00 77.44 192 LEU A CA 1
ATOM 1523 C C . LEU A 1 192 ? -16.463 -13.676 51.888 1.00 77.44 192 LEU A C 1
ATOM 1525 O O . LEU A 1 192 ? -16.209 -14.731 52.466 1.00 77.44 192 LEU A O 1
ATOM 1529 N N . HIS A 1 193 ? -17.390 -12.828 52.331 1.00 80.69 193 HIS A N 1
ATOM 1530 C CA . HIS A 1 193 ? -18.187 -13.063 53.526 1.00 80.69 193 HIS A CA 1
ATOM 1531 C C . HIS A 1 193 ? -19.168 -14.223 53.330 1.00 80.69 193 HIS A C 1
ATOM 1533 O O . HIS A 1 193 ? -19.288 -15.075 54.208 1.00 80.69 193 HIS A O 1
ATOM 1539 N N . GLU A 1 194 ? -19.803 -14.314 52.162 1.00 82.94 194 GLU A N 1
ATOM 1540 C CA . GLU A 1 194 ? -20.665 -15.437 51.788 1.00 82.94 194 GLU A CA 1
ATOM 1541 C C . GLU A 1 194 ? -19.879 -16.755 51.742 1.00 82.94 194 GLU A C 1
ATOM 1543 O O . GLU A 1 194 ? -20.326 -17.766 52.288 1.00 82.94 194 GLU A O 1
ATOM 1548 N N . LYS A 1 195 ? -18.657 -16.734 51.192 1.00 78.94 195 LYS A N 1
ATOM 1549 C CA . LYS A 1 195 ? -17.748 -17.886 51.206 1.00 78.94 195 LYS A CA 1
ATOM 1550 C C . LYS A 1 195 ? -17.346 -18.288 52.631 1.00 78.94 195 LYS A C 1
ATOM 1552 O O . LYS A 1 195 ? -17.449 -19.463 52.969 1.00 78.94 195 LYS A O 1
ATOM 1557 N N . ALA A 1 196 ? -16.979 -17.334 53.488 1.00 79.81 196 ALA A N 1
ATOM 1558 C CA . ALA A 1 196 ? -16.617 -17.598 54.884 1.00 79.81 196 ALA A CA 1
ATOM 1559 C C . ALA A 1 196 ? -17.795 -18.138 55.722 1.00 79.81 196 ALA A C 1
ATOM 1561 O O . ALA A 1 196 ? -17.607 -19.000 56.580 1.00 79.81 196 ALA A O 1
ATOM 1562 N N . MET A 1 197 ? -19.021 -17.666 55.471 1.00 80.69 197 MET A N 1
ATOM 1563 C CA . MET A 1 197 ? -20.238 -18.191 56.109 1.00 80.69 197 MET A CA 1
ATOM 1564 C C . MET A 1 197 ? -20.544 -19.615 55.639 1.00 80.69 197 MET A C 1
ATOM 1566 O O . MET A 1 197 ? -20.914 -20.469 56.444 1.00 80.69 197 MET A O 1
ATOM 1570 N N . ARG A 1 198 ? -20.338 -19.899 54.349 1.00 76.81 198 ARG A N 1
ATOM 1571 C CA . ARG A 1 198 ? -20.490 -21.246 53.795 1.00 76.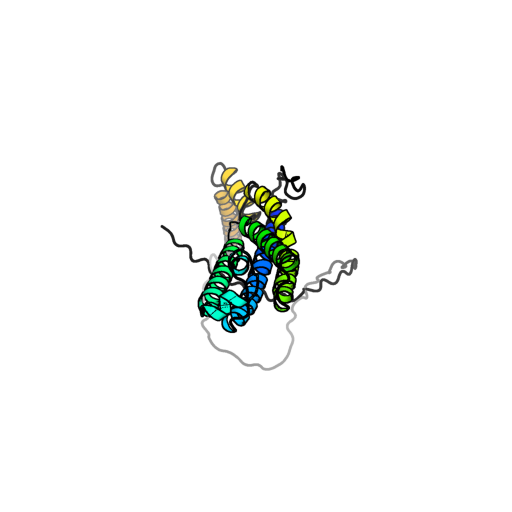81 198 ARG A CA 1
ATOM 1572 C C . ARG A 1 198 ? -19.462 -22.214 54.380 1.00 76.81 198 ARG A C 1
ATOM 1574 O O . ARG A 1 198 ? -19.834 -23.314 54.761 1.00 76.81 198 ARG A O 1
ATOM 1581 N N . GLU A 1 199 ? -18.207 -21.795 54.521 1.00 73.94 199 GLU A N 1
ATOM 1582 C CA . GLU A 1 199 ? -17.139 -22.598 55.134 1.00 73.94 199 GLU A CA 1
ATOM 1583 C C . GLU A 1 199 ? -17.370 -22.829 56.639 1.00 73.94 199 GLU A C 1
ATOM 1585 O O . GLU A 1 199 ? -17.173 -23.943 57.118 1.00 73.94 199 GLU A O 1
ATOM 1590 N N . ARG A 1 200 ? -17.885 -21.834 57.381 1.00 67.62 200 ARG A N 1
ATOM 1591 C CA . ARG A 1 200 ? -18.293 -22.012 58.789 1.00 67.62 200 ARG A CA 1
ATOM 1592 C C . ARG A 1 200 ? -19.469 -22.968 58.966 1.00 67.62 200 ARG A C 1
ATOM 1594 O O . ARG A 1 200 ? -19.478 -23.718 59.932 1.00 67.62 200 ARG A O 1
ATOM 1601 N N . ASN A 1 201 ? -20.427 -22.969 58.042 1.00 64.31 201 ASN A N 1
ATOM 1602 C CA . ASN A 1 201 ? -21.567 -23.889 58.080 1.00 64.31 201 ASN A CA 1
ATOM 1603 C C . ASN A 1 201 ? -21.220 -25.316 57.614 1.00 64.31 201 ASN A C 1
ATOM 1605 O O . ASN A 1 201 ? -22.031 -26.220 57.790 1.00 64.31 201 ASN A O 1
ATOM 1609 N N . ILE A 1 202 ? -20.038 -25.525 57.025 1.00 59.22 202 ILE A N 1
ATOM 1610 C CA . ILE A 1 202 ? -19.528 -26.846 56.616 1.00 59.22 202 ILE A CA 1
ATOM 1611 C C . ILE A 1 202 ? -18.516 -27.398 57.643 1.00 59.22 202 ILE A C 1
ATOM 1613 O O . ILE A 1 202 ? -18.213 -28.590 57.625 1.00 59.22 202 ILE A O 1
ATOM 1617 N N . ALA A 1 203 ? -18.024 -26.578 58.579 1.00 55.06 203 ALA A N 1
ATOM 1618 C CA . ALA A 1 203 ? -17.180 -27.049 59.672 1.00 55.06 203 ALA A CA 1
ATOM 1619 C C . ALA A 1 203 ? -18.018 -27.878 60.673 1.00 55.06 203 ALA A C 1
ATOM 1621 O O . ALA A 1 203 ? -18.950 -27.337 61.277 1.00 55.06 203 ALA A O 1
ATOM 1622 N N . PRO A 1 204 ? -17.717 -29.175 60.885 1.00 52.06 204 PRO A N 1
ATOM 1623 C CA . PRO A 1 204 ? -18.430 -29.970 61.867 1.00 52.06 204 PRO A CA 1
ATOM 1624 C C . PRO A 1 204 ? -18.098 -29.448 63.263 1.00 52.06 204 PRO A C 1
ATOM 1626 O O . PRO A 1 204 ? -16.936 -29.394 63.669 1.00 52.06 204 PRO A O 1
ATOM 1629 N N . ASN A 1 205 ? -19.141 -29.080 64.002 1.00 48.56 205 ASN A N 1
ATOM 1630 C CA . ASN A 1 205 ? -19.079 -28.798 65.425 1.00 48.56 205 ASN A CA 1
ATOM 1631 C C . ASN A 1 205 ? -18.739 -30.104 66.162 1.00 48.56 205 ASN A C 1
ATOM 1633 O O . ASN A 1 205 ? -19.633 -30.859 66.531 1.00 48.56 205 ASN A O 1
ATOM 1637 N N . ASN A 1 206 ? -17.450 -30.413 66.307 1.00 46.03 206 ASN A N 1
ATOM 1638 C CA . ASN A 1 206 ? -16.997 -31.577 67.058 1.00 46.03 206 ASN A CA 1
ATOM 1639 C C . ASN A 1 206 ? -16.555 -31.140 68.458 1.00 46.03 206 ASN A C 1
ATOM 1641 O O . ASN A 1 206 ? -15.368 -31.016 68.757 1.00 46.03 206 ASN A O 1
ATOM 1645 N N . THR A 1 207 ? -17.531 -30.866 69.321 1.00 47.12 207 THR A N 1
ATOM 1646 C CA . THR A 1 207 ? -17.310 -30.926 70.766 1.00 47.12 207 THR A CA 1
ATOM 1647 C C . THR A 1 207 ? -17.323 -32.387 71.192 1.00 47.12 207 THR A C 1
ATOM 1649 O O . THR A 1 207 ? -18.370 -33.025 71.186 1.00 47.12 207 THR A O 1
ATOM 1652 N N . ASN A 1 208 ? -16.150 -32.839 71.630 1.00 48.03 208 ASN A N 1
ATOM 1653 C CA . ASN A 1 208 ? -15.8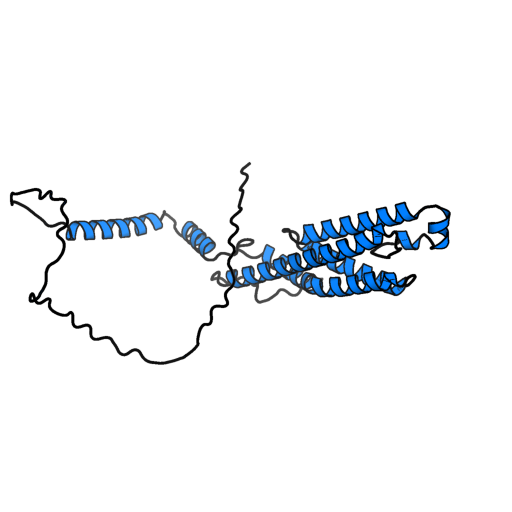77 -34.047 72.409 1.00 48.03 208 ASN A CA 1
ATOM 1654 C C . ASN A 1 208 ? -15.951 -35.389 71.666 1.00 48.03 208 ASN A C 1
ATOM 1656 O O . ASN A 1 208 ? -17.002 -36.009 71.548 1.00 48.03 208 ASN A O 1
ATOM 1660 N N . GLY A 1 209 ? -14.777 -35.919 71.319 1.00 38.22 209 GLY A N 1
ATOM 1661 C CA . GLY A 1 209 ? -14.606 -37.334 71.002 1.00 38.22 209 GLY A CA 1
ATOM 1662 C C . GLY A 1 209 ? -13.170 -37.651 70.607 1.00 38.22 209 GLY A C 1
ATOM 1663 O O . GLY A 1 209 ? -12.693 -37.195 69.577 1.00 38.22 209 GLY A O 1
ATOM 1664 N N . GLN A 1 210 ? -12.468 -38.382 71.467 1.00 43.25 210 GLN A N 1
ATOM 1665 C CA . GLN A 1 210 ? -11.077 -38.794 71.310 1.00 43.25 210 GLN A CA 1
ATOM 1666 C C . GLN A 1 210 ? -10.852 -39.788 70.148 1.00 43.25 210 GLN A C 1
ATOM 1668 O O . GLN A 1 210 ? -11.714 -40.610 69.856 1.00 43.25 210 GLN A O 1
ATOM 1673 N N . GLN A 1 211 ? -9.593 -39.800 69.681 1.00 41.50 211 GLN A N 1
ATOM 1674 C CA . GLN A 1 211 ? -8.843 -40.875 68.991 1.00 41.50 211 GLN A CA 1
ATOM 1675 C C . GLN A 1 211 ? -8.918 -40.963 67.448 1.00 41.50 211 GLN A C 1
ATOM 1677 O O . GLN A 1 211 ? -9.832 -40.434 66.829 1.00 41.50 211 GLN A O 1
ATOM 1682 N N . PRO A 1 212 ? -7.945 -41.644 66.804 1.00 51.53 212 PRO A N 1
ATOM 1683 C CA . PRO A 1 212 ? -6.544 -41.247 66.705 1.00 51.53 212 PRO A CA 1
ATOM 1684 C C . PRO A 1 212 ? -6.115 -41.117 65.229 1.00 51.53 212 PRO A C 1
ATOM 1686 O O . PRO A 1 212 ? -6.807 -41.529 64.302 1.00 51.53 212 PRO A O 1
ATOM 1689 N N . VAL A 1 213 ? -4.941 -40.530 65.009 1.00 50.38 213 VAL A N 1
ATOM 1690 C CA . VAL A 1 213 ? -4.353 -40.312 63.682 1.00 50.38 213 VAL A CA 1
ATOM 1691 C C . VAL A 1 213 ? -4.065 -41.658 63.003 1.00 50.38 213 VAL A C 1
ATOM 1693 O O . VAL A 1 213 ? -3.203 -42.403 63.467 1.00 50.38 213 VAL A O 1
ATOM 1696 N N . LEU A 1 214 ? -4.748 -41.958 61.893 1.00 41.84 214 LEU A N 1
ATOM 1697 C CA . LEU A 1 214 ? -4.410 -43.099 61.041 1.00 41.84 214 LEU A CA 1
ATOM 1698 C C . LEU A 1 214 ? -3.409 -42.650 59.969 1.00 41.84 214 LEU A C 1
ATOM 1700 O O . LEU A 1 214 ? -3.767 -42.162 58.900 1.00 41.84 214 LEU A O 1
ATOM 1704 N N . ASN A 1 215 ? -2.130 -42.804 60.288 1.00 45.91 215 ASN A N 1
ATOM 1705 C CA . ASN A 1 215 ? -1.087 -42.948 59.283 1.00 45.91 215 ASN A CA 1
ATOM 1706 C C . ASN A 1 215 ? -1.254 -44.355 58.694 1.00 45.91 215 ASN A C 1
ATOM 1708 O O . ASN A 1 215 ? -1.261 -45.289 59.485 1.00 45.91 215 ASN A O 1
ATOM 1712 N N . LEU A 1 216 ? -1.370 -44.536 57.375 1.00 39.41 216 LEU A N 1
ATOM 1713 C CA . LEU A 1 216 ? -0.836 -45.733 56.707 1.00 39.41 216 LEU A CA 1
ATOM 1714 C C . LEU A 1 216 ? -0.818 -45.560 55.180 1.00 39.41 216 LEU A C 1
ATOM 1716 O O . LEU A 1 216 ? -1.789 -45.778 54.460 1.00 39.41 216 LEU A O 1
ATOM 1720 N N . THR A 1 217 ? 0.360 -45.196 54.694 1.00 47.81 217 THR A N 1
ATOM 1721 C CA . THR A 1 217 ? 0.886 -45.537 53.378 1.00 47.81 217 THR A CA 1
ATOM 1722 C C . THR A 1 217 ? 0.923 -47.065 53.240 1.00 47.81 217 THR A C 1
ATOM 1724 O O . THR A 1 217 ? 1.818 -47.695 53.792 1.00 47.81 217 THR A O 1
ATOM 1727 N N . GLN A 1 218 ? -0.006 -47.679 52.500 1.00 43.72 218 GLN A N 1
ATOM 1728 C CA . GLN A 1 218 ? 0.260 -48.949 51.805 1.00 43.72 218 GLN A CA 1
ATOM 1729 C C . GLN A 1 218 ? -0.813 -49.254 50.741 1.00 43.72 218 GLN A C 1
ATOM 1731 O O . GLN A 1 218 ? -2.002 -49.165 51.044 1.00 43.72 218 GLN A O 1
ATOM 1736 N N . PRO A 1 219 ? -0.434 -49.625 49.503 1.00 45.41 219 PRO A N 1
ATOM 1737 C CA . PRO A 1 219 ? -1.381 -50.033 48.474 1.00 45.41 219 PRO A CA 1
ATOM 1738 C C . PRO A 1 219 ? -1.686 -51.533 48.602 1.00 45.41 219 PRO A C 1
ATOM 1740 O O . PRO A 1 219 ? -0.769 -52.355 48.600 1.00 45.41 219 PRO A O 1
ATOM 1743 N N . GLN A 1 220 ? -2.967 -51.902 48.685 1.00 37.59 220 GLN A N 1
ATOM 1744 C CA . GLN A 1 220 ? -3.408 -53.290 48.526 1.00 37.59 220 GLN A CA 1
ATOM 1745 C C . GLN A 1 220 ? -3.992 -53.497 47.124 1.00 37.59 220 GLN A C 1
ATOM 1747 O O . GLN A 1 220 ? -4.974 -52.871 46.731 1.00 37.59 220 GLN A O 1
ATOM 1752 N N . SER A 1 221 ? -3.324 -54.372 46.376 1.00 37.97 221 SER A N 1
ATOM 1753 C CA . SER A 1 221 ? -3.734 -54.939 45.089 1.00 37.97 221 SER A CA 1
ATOM 1754 C C . SER A 1 221 ? -4.884 -55.962 45.254 1.00 37.97 221 SER A C 1
ATOM 1756 O O . SER A 1 221 ? -5.176 -56.372 46.377 1.00 37.97 221 SER A O 1
ATOM 1758 N N . PRO A 1 222 ? -5.554 -56.373 44.156 1.00 53.66 222 PRO A N 1
ATOM 1759 C CA . PRO A 1 222 ? -6.984 -56.682 44.140 1.00 53.66 222 PRO A CA 1
ATOM 1760 C C . PRO A 1 222 ? -7.298 -58.184 44.157 1.00 53.66 222 PRO A C 1
ATOM 1762 O O . PRO A 1 222 ? -6.626 -58.950 43.471 1.00 53.66 222 PRO A O 1
ATOM 1765 N N . VAL A 1 223 ? -8.386 -58.589 44.827 1.00 35.88 223 VAL A N 1
ATOM 1766 C CA . VAL A 1 223 ? -9.071 -59.872 44.568 1.00 35.88 223 VAL A CA 1
ATOM 1767 C C . VAL A 1 223 ? -10.589 -59.739 44.793 1.00 35.88 223 VAL A C 1
ATOM 1769 O O . VAL A 1 223 ? -11.052 -59.583 45.914 1.00 35.88 223 VAL A O 1
ATOM 1772 N N . ASN A 1 224 ? -11.314 -59.787 43.673 1.00 40.06 224 ASN A N 1
ATOM 1773 C CA . ASN A 1 224 ? -12.667 -60.285 43.381 1.00 40.06 224 ASN A CA 1
ATOM 1774 C C . ASN A 1 224 ? -13.837 -60.235 44.397 1.00 40.06 224 ASN A C 1
ATOM 1776 O O . ASN A 1 224 ? -13.856 -60.925 45.409 1.00 40.06 224 ASN A O 1
ATOM 1780 N N . ASN A 1 225 ? -14.905 -59.620 43.866 1.00 41.38 225 ASN A N 1
ATOM 1781 C CA . ASN A 1 225 ? -16.321 -60.022 43.852 1.00 41.38 225 ASN A CA 1
ATOM 1782 C C . ASN A 1 225 ? -17.232 -59.737 45.061 1.00 41.38 225 ASN A C 1
ATOM 1784 O O . ASN A 1 225 ? -17.466 -60.584 45.912 1.00 41.38 225 ASN A O 1
ATOM 1788 N N . ASP A 1 226 ? -17.887 -58.580 44.917 1.00 45.44 226 ASP A N 1
ATOM 1789 C CA . ASP A 1 226 ? -19.346 -58.390 44.875 1.00 45.44 226 ASP A CA 1
ATOM 1790 C C . ASP A 1 226 ? -20.143 -58.248 46.189 1.00 45.44 226 ASP A C 1
ATOM 1792 O O . ASP A 1 226 ? -19.963 -58.966 47.166 1.00 45.44 226 ASP A O 1
ATOM 1796 N N . ILE A 1 227 ? -21.127 -57.342 46.092 1.00 37.19 227 ILE A N 1
ATOM 1797 C CA . ILE A 1 227 ? -22.248 -57.030 46.994 1.00 37.19 227 ILE A CA 1
ATOM 1798 C C . ILE A 1 227 ? -21.992 -55.950 48.068 1.00 37.19 227 ILE A C 1
ATOM 1800 O O . ILE A 1 227 ? -21.491 -56.196 49.162 1.00 37.19 227 ILE A O 1
ATOM 1804 N N . GLY A 1 228 ? -22.482 -54.737 47.777 1.00 38.31 228 GLY A N 1
ATOM 1805 C CA . GLY A 1 228 ? -22.584 -53.624 48.727 1.00 38.31 228 GLY A CA 1
ATOM 1806 C C . GLY A 1 228 ? -23.301 -52.398 48.153 1.00 38.31 228 GLY A C 1
ATOM 1807 O O . GLY A 1 228 ? -22.681 -51.368 47.923 1.00 38.31 228 GLY A O 1
ATOM 1808 N N . ALA A 1 229 ? -24.597 -52.554 47.874 1.00 44.62 229 ALA A N 1
ATOM 1809 C CA . ALA A 1 229 ? -25.561 -51.589 47.336 1.00 44.62 229 ALA A CA 1
ATOM 1810 C C . ALA A 1 229 ? -25.309 -50.088 47.633 1.00 44.62 229 ALA A C 1
ATOM 1812 O O . ALA A 1 229 ? -25.479 -49.622 48.760 1.00 44.62 229 ALA A O 1
ATOM 1813 N N . MET A 1 230 ? -25.045 -49.307 46.579 1.00 48.91 230 MET A N 1
ATOM 1814 C CA . MET A 1 230 ? -25.247 -47.852 46.568 1.00 48.91 230 MET A CA 1
ATOM 1815 C C . MET A 1 230 ? -26.623 -47.521 45.961 1.00 48.91 230 MET A C 1
ATOM 1817 O O . MET A 1 230 ? -26.954 -48.059 44.902 1.00 48.91 230 MET A O 1
ATOM 1821 N N . PRO A 1 231 ? -27.430 -46.631 46.569 1.00 51.69 231 PRO A N 1
ATOM 1822 C CA . PRO A 1 231 ? -28.694 -46.197 45.984 1.00 51.69 231 PRO A CA 1
ATOM 1823 C C . PRO A 1 231 ? -28.453 -45.310 44.753 1.00 51.69 231 PRO A C 1
ATOM 1825 O O . PRO A 1 231 ? -27.721 -44.321 44.806 1.00 51.69 231 PRO A O 1
ATOM 1828 N N . SER A 1 232 ? -29.090 -45.657 43.633 1.00 52.50 232 SER A N 1
ATOM 1829 C CA . SER A 1 232 ? -29.033 -44.893 42.386 1.00 52.50 232 SER A CA 1
ATOM 1830 C C . SER A 1 232 ? -29.781 -43.562 42.516 1.00 52.50 232 SER A C 1
ATOM 1832 O O . SER A 1 232 ? -30.978 -43.541 42.808 1.00 52.50 232 SER A O 1
ATOM 1834 N N . LEU A 1 233 ? -29.097 -42.451 42.240 1.00 46.09 233 LEU A N 1
ATOM 1835 C CA . LEU A 1 233 ? -29.711 -41.134 42.069 1.00 46.09 233 LEU A CA 1
ATOM 1836 C C . LEU A 1 233 ? -30.635 -41.145 40.840 1.00 46.09 233 LEU A C 1
ATOM 1838 O O . LEU A 1 233 ? -30.182 -41.266 39.704 1.00 46.09 233 LEU A O 1
ATOM 1842 N N . ASN A 1 234 ? -31.940 -41.011 41.081 1.00 45.75 234 ASN A N 1
ATOM 1843 C CA . ASN A 1 234 ? -32.957 -40.839 40.050 1.00 45.75 234 ASN A CA 1
ATOM 1844 C C . ASN A 1 234 ? -32.860 -39.418 39.470 1.00 45.75 234 ASN A C 1
ATOM 1846 O O . ASN A 1 234 ? -33.319 -38.457 40.087 1.00 45.75 234 ASN A O 1
ATOM 1850 N N . VAL A 1 235 ? -32.237 -39.278 38.299 1.00 50.09 235 VAL A N 1
ATOM 1851 C CA . VAL A 1 235 ? -32.198 -38.019 37.544 1.00 50.09 235 VAL A CA 1
ATOM 1852 C C . VAL A 1 235 ? -33.160 -38.136 36.365 1.00 50.09 235 VAL A C 1
ATOM 1854 O O . VAL A 1 235 ? -32.792 -38.572 35.274 1.00 50.09 235 VAL A O 1
ATOM 1857 N N . THR A 1 236 ? -34.411 -37.723 36.565 1.00 46.91 236 THR A N 1
ATOM 1858 C CA . THR A 1 236 ? -35.328 -37.414 35.461 1.00 46.91 236 THR A CA 1
ATOM 1859 C C . THR A 1 236 ? -34.755 -36.253 34.654 1.00 46.91 236 THR A C 1
ATOM 1861 O O . THR A 1 236 ? -34.766 -35.104 35.089 1.00 46.91 236 THR A O 1
ATOM 1864 N N . SER A 1 237 ? -34.225 -36.568 33.474 1.00 49.53 237 SER A N 1
ATOM 1865 C CA . SER A 1 237 ? -33.757 -35.581 32.502 1.00 49.53 237 SER A CA 1
ATOM 1866 C C . SER A 1 237 ? -34.963 -34.905 31.837 1.00 49.53 237 SER A C 1
ATOM 1868 O O . SER A 1 237 ? -35.803 -35.617 31.283 1.00 49.53 237 SER A O 1
ATOM 1870 N N . PRO A 1 238 ? -35.089 -33.566 31.844 1.00 44.19 238 PRO A N 1
ATOM 1871 C CA . PRO A 1 238 ? -36.110 -32.904 31.046 1.00 44.19 238 PRO A CA 1
ATOM 1872 C C . PRO A 1 238 ? -35.819 -33.099 29.552 1.00 44.19 238 PRO A C 1
ATOM 1874 O O . PRO A 1 238 ? -34.678 -33.007 29.095 1.00 44.19 238 PRO A O 1
ATOM 1877 N N . VAL A 1 239 ? -36.883 -33.390 28.804 1.00 46.75 239 VAL A N 1
ATOM 1878 C CA . VAL A 1 239 ? -36.893 -33.644 27.360 1.00 46.75 239 VAL A CA 1
ATOM 1879 C C . VAL A 1 239 ? -36.177 -32.518 26.609 1.00 46.75 239 VAL A C 1
ATOM 1881 O O . VAL A 1 239 ? -36.592 -31.360 26.625 1.00 46.75 239 VAL A O 1
ATOM 1884 N N . ARG A 1 240 ? -35.088 -32.876 25.923 1.00 43.28 240 ARG A N 1
ATOM 1885 C CA . ARG A 1 240 ? -34.345 -31.989 25.028 1.00 43.28 240 ARG A CA 1
ATOM 1886 C C . ARG A 1 240 ? -35.151 -31.816 23.742 1.00 43.28 240 ARG A C 1
ATOM 1888 O O . ARG A 1 240 ? -35.153 -32.696 22.884 1.00 43.28 240 ARG A O 1
ATOM 1895 N N . ASN A 1 241 ? -35.831 -30.680 23.614 1.00 43.12 241 ASN A N 1
ATOM 1896 C CA . ASN A 1 241 ? -36.477 -30.282 22.368 1.00 43.12 241 ASN A CA 1
ATOM 1897 C C . ASN A 1 241 ? -35.437 -30.211 21.244 1.00 43.12 241 ASN A C 1
ATOM 1899 O O . ASN A 1 241 ? -34.471 -29.450 21.303 1.00 43.12 241 ASN A O 1
ATOM 1903 N N . SER A 1 242 ? -35.650 -31.036 20.222 1.00 51.12 242 SER A N 1
ATOM 1904 C CA . SER A 1 242 ? -34.929 -30.977 18.959 1.00 51.12 242 SER A CA 1
ATOM 1905 C C . SER A 1 242 ? -35.483 -29.815 18.145 1.00 51.12 242 SER A C 1
ATOM 1907 O O . SER A 1 242 ? -36.566 -29.923 17.578 1.00 51.12 242 SER A O 1
ATOM 1909 N N . ALA A 1 243 ? -34.751 -28.706 18.078 1.00 47.78 243 ALA A N 1
ATOM 1910 C CA . ALA A 1 243 ? -34.991 -27.684 17.072 1.00 47.78 243 ALA A CA 1
ATOM 1911 C C . ALA A 1 243 ? -33.679 -26.998 16.675 1.00 47.78 243 ALA A C 1
ATOM 1913 O O . ALA A 1 243 ? -32.931 -26.507 17.515 1.00 47.78 243 ALA A O 1
ATOM 1914 N N . VAL A 1 244 ? -33.482 -26.939 15.357 1.00 47.28 244 VAL A N 1
ATOM 1915 C CA . VAL A 1 244 ? -32.489 -26.164 14.602 1.00 47.28 244 VAL A CA 1
ATOM 1916 C C . VAL A 1 244 ? -31.071 -26.743 14.567 1.00 47.28 244 VAL A C 1
ATOM 1918 O O . VAL A 1 244 ? -30.173 -26.395 15.328 1.00 47.28 244 VAL A O 1
ATOM 1921 N N . GLY A 1 245 ? -30.854 -27.590 13.559 1.00 49.84 245 GLY A N 1
ATOM 1922 C CA . GLY A 1 245 ? -29.528 -27.884 13.043 1.00 49.84 245 GLY A CA 1
ATOM 1923 C C . GLY A 1 245 ? -28.944 -26.663 12.336 1.00 49.84 245 GLY A C 1
ATOM 1924 O O . GLY A 1 245 ? -29.292 -26.374 11.196 1.00 49.84 245 GLY A O 1
ATOM 1925 N N . GLN A 1 246 ? -27.999 -25.990 12.983 1.00 47.03 246 GLN A N 1
ATOM 1926 C CA . GLN A 1 246 ? -26.916 -25.321 12.273 1.00 47.03 246 GLN A CA 1
ATOM 1927 C C . GLN A 1 246 ? -25.593 -25.854 12.808 1.00 47.03 246 GLN A C 1
ATOM 1929 O O . GLN A 1 246 ? -25.153 -25.571 13.919 1.00 47.03 246 GLN A O 1
ATOM 1934 N N . LYS A 1 247 ? -24.997 -26.718 11.988 1.00 41.66 247 LYS A N 1
ATOM 1935 C CA . LYS A 1 247 ? -23.696 -27.342 12.183 1.00 41.66 247 LYS A CA 1
ATOM 1936 C C . LYS A 1 247 ? -22.634 -26.243 12.131 1.00 41.66 247 LYS A C 1
ATOM 1938 O O . LYS A 1 247 ? -22.256 -25.802 11.050 1.00 41.66 247 LYS A O 1
ATOM 1943 N N . PHE A 1 248 ? -22.175 -25.786 13.292 1.00 46.75 248 PHE A N 1
ATOM 1944 C CA . PHE A 1 248 ? -21.026 -24.891 13.376 1.00 46.75 248 PHE A CA 1
ATOM 1945 C C . PHE A 1 248 ? -19.779 -25.686 12.970 1.00 46.75 248 PHE A C 1
ATOM 1947 O O . PHE A 1 248 ? -19.370 -26.614 13.665 1.00 46.75 248 PHE A O 1
ATOM 1954 N N . VAL A 1 249 ? -19.215 -25.372 11.804 1.00 49.47 249 VAL A N 1
ATOM 1955 C CA . VAL A 1 249 ? -17.929 -25.912 11.350 1.00 49.47 249 VAL A CA 1
ATOM 1956 C C . VAL A 1 249 ? -16.862 -24.883 11.727 1.00 49.47 249 VAL A C 1
ATOM 1958 O O . VAL A 1 249 ? -16.790 -23.840 11.073 1.00 49.47 249 VAL A O 1
ATOM 1961 N N . PRO A 1 250 ? -16.043 -25.112 12.768 1.00 44.56 250 PRO A N 1
ATOM 1962 C CA . PRO A 1 250 ? -14.925 -24.227 13.053 1.00 44.56 250 PRO A CA 1
ATOM 1963 C C . PRO A 1 250 ? -13.919 -24.326 11.901 1.00 44.56 250 PRO A C 1
ATOM 1965 O O . PRO A 1 250 ? -13.353 -25.387 11.637 1.00 44.56 250 PRO A O 1
ATOM 1968 N N . LYS A 1 251 ? -13.701 -23.218 11.182 1.00 43.66 251 LYS A N 1
ATOM 1969 C CA . LYS A 1 251 ? -12.553 -23.103 10.280 1.00 43.66 251 LYS A CA 1
ATOM 1970 C C . LYS A 1 251 ? -11.298 -23.091 11.144 1.00 43.66 251 LYS A C 1
ATOM 1972 O O . LYS A 1 251 ? -11.130 -22.201 11.971 1.00 43.66 251 LYS A O 1
ATOM 1977 N N . ALA A 1 252 ? -10.434 -24.080 10.938 1.00 47.25 252 ALA A N 1
ATOM 1978 C CA . ALA A 1 252 ? -9.119 -24.161 11.552 1.00 47.25 252 ALA A CA 1
ATOM 1979 C C . ALA A 1 252 ? -8.251 -22.977 11.091 1.00 47.25 252 ALA A C 1
ATOM 1981 O O . ALA A 1 252 ? -7.520 -23.072 10.108 1.00 47.25 252 ALA A O 1
ATOM 1982 N N . HIS A 1 253 ? -8.341 -21.850 11.793 1.00 42.28 253 HIS A N 1
ATOM 1983 C CA . HIS A 1 253 ? -7.312 -20.824 11.755 1.00 42.28 253 HIS A CA 1
ATOM 1984 C C . HIS A 1 253 ? -6.364 -21.070 12.921 1.00 42.28 253 HIS A C 1
ATOM 1986 O O . HIS A 1 253 ? -6.734 -21.034 14.089 1.00 42.28 253 HIS A O 1
ATOM 1992 N N . LYS A 1 254 ? -5.129 -21.393 12.550 1.00 41.12 254 LYS A N 1
ATOM 1993 C CA . LYS A 1 254 ? -3.976 -21.549 13.423 1.00 41.12 254 LYS A CA 1
ATOM 1994 C C . LYS A 1 254 ? -3.695 -20.182 14.056 1.00 41.12 254 LYS A C 1
ATOM 1996 O O . LYS A 1 254 ? -3.058 -19.335 13.433 1.00 41.12 254 LYS A O 1
ATOM 2001 N N . GLU A 1 255 ? -4.235 -19.937 15.244 1.00 39.62 255 GLU A N 1
ATOM 2002 C CA . GLU A 1 255 ? -3.902 -18.756 16.038 1.00 39.62 255 GLU A CA 1
ATOM 2003 C C . GLU A 1 255 ? -2.458 -18.898 16.520 1.00 39.62 255 GLU A C 1
ATOM 2005 O O . GLU A 1 255 ? -2.148 -19.663 17.431 1.00 39.62 255 GLU A O 1
ATOM 2010 N N . VAL A 1 256 ? -1.546 -18.189 15.859 1.00 41.84 256 VAL A N 1
ATOM 2011 C CA . VAL A 1 256 ? -0.199 -17.967 16.375 1.00 41.84 256 VAL A CA 1
ATOM 2012 C C . VAL A 1 256 ? -0.243 -16.646 17.135 1.00 41.84 256 VAL A C 1
ATOM 2014 O O . VAL A 1 256 ? -0.141 -15.570 16.547 1.00 41.84 256 VAL A O 1
ATOM 2017 N N . PHE A 1 257 ? -0.448 -16.732 18.447 1.00 38.28 257 PHE A N 1
ATOM 2018 C CA . PHE A 1 257 ? -0.253 -15.614 19.362 1.00 38.28 257 PHE A CA 1
ATOM 2019 C C . PHE A 1 257 ? 1.249 -15.337 19.488 1.00 38.28 257 PHE A C 1
ATOM 2021 O O . PHE A 1 257 ? 1.947 -16.010 20.240 1.00 38.28 257 PHE A O 1
ATOM 2028 N N . PHE A 1 258 ? 1.753 -14.334 18.769 1.00 39.00 258 PHE A N 1
ATOM 2029 C CA . PHE A 1 258 ? 3.005 -13.679 19.144 1.00 39.00 258 PHE A CA 1
ATOM 2030 C C . PHE A 1 258 ? 2.672 -12.509 20.069 1.00 39.00 258 PHE A C 1
ATOM 2032 O O . PHE A 1 258 ? 2.232 -11.447 19.632 1.00 39.00 258 PHE A O 1
ATOM 2039 N N . SER A 1 259 ? 2.844 -12.746 21.368 1.00 43.50 259 SER A N 1
ATOM 2040 C CA . SER A 1 259 ? 2.852 -11.713 22.397 1.00 43.50 259 SER A CA 1
ATOM 2041 C C . SER A 1 259 ? 4.274 -11.173 22.533 1.00 43.50 259 SER A C 1
ATOM 2043 O O . SER A 1 259 ? 5.015 -11.630 23.393 1.00 43.50 259 SER A O 1
ATOM 2045 N N . ASP A 1 260 ? 4.633 -10.185 21.717 1.00 41.25 260 ASP A N 1
ATOM 2046 C CA . ASP A 1 260 ? 5.823 -9.360 21.945 1.00 41.25 260 ASP A CA 1
ATOM 2047 C C . ASP A 1 260 ? 5.398 -7.907 22.146 1.00 41.25 260 ASP A C 1
ATOM 2049 O O . ASP A 1 260 ? 5.339 -7.100 21.219 1.00 41.25 260 ASP A O 1
ATOM 2053 N N . CYS A 1 261 ? 5.086 -7.573 23.397 1.00 39.19 261 CYS A N 1
ATOM 2054 C CA . CYS A 1 261 ? 4.941 -6.196 23.845 1.00 39.19 261 CYS A CA 1
ATOM 2055 C C . CYS A 1 261 ? 6.124 -5.871 24.765 1.00 39.19 261 CYS A C 1
ATOM 2057 O O . CYS A 1 261 ? 6.050 -6.012 25.983 1.00 39.19 261 CYS A O 1
ATOM 2059 N N . THR A 1 262 ? 7.243 -5.443 24.178 1.00 44.28 262 THR A N 1
ATOM 2060 C CA . THR A 1 262 ? 8.339 -4.817 24.926 1.00 44.28 262 THR A CA 1
ATOM 2061 C C . THR A 1 262 ? 7.975 -3.362 25.204 1.00 44.28 262 THR A C 1
ATOM 2063 O O . THR A 1 262 ? 8.200 -2.452 24.407 1.00 44.28 262 THR A O 1
ATOM 2066 N N . LEU A 1 263 ? 7.365 -3.148 26.366 1.00 43.69 263 LEU A N 1
ATOM 2067 C CA . LEU A 1 263 ? 7.027 -1.835 26.896 1.00 43.69 263 LEU A CA 1
ATOM 2068 C C . LEU A 1 263 ? 8.306 -1.210 27.482 1.00 43.69 263 LEU A C 1
ATOM 2070 O O . LEU A 1 263 ? 8.717 -1.533 28.594 1.00 43.69 263 LEU A O 1
ATOM 2074 N N . LYS A 1 264 ? 8.980 -0.345 26.713 1.00 42.75 264 LYS A N 1
ATOM 2075 C CA . LYS A 1 264 ? 10.043 0.520 27.246 1.00 42.75 264 LYS A CA 1
ATOM 2076 C C . LYS A 1 264 ? 9.401 1.704 27.962 1.00 42.75 264 LYS A C 1
ATOM 2078 O O . LYS A 1 264 ? 8.861 2.601 27.321 1.00 42.75 264 LYS A O 1
ATOM 2083 N N . ILE A 1 265 ? 9.485 1.680 29.286 1.00 40.62 265 ILE A N 1
ATOM 2084 C CA . ILE A 1 265 ? 9.210 2.818 30.163 1.00 40.62 265 ILE A CA 1
ATOM 2085 C C . ILE A 1 265 ? 10.376 3.811 30.017 1.00 40.62 265 ILE A C 1
ATOM 2087 O O . ILE A 1 265 ? 11.540 3.402 30.017 1.00 40.62 265 ILE A O 1
ATOM 2091 N N . LYS A 1 266 ? 10.056 5.096 29.861 1.00 40.81 266 LYS A N 1
ATOM 2092 C CA . LYS A 1 266 ? 10.960 6.227 30.083 1.00 40.81 266 LYS A CA 1
ATOM 2093 C C . LYS A 1 266 ? 10.357 7.099 31.169 1.00 40.81 266 LYS A C 1
ATOM 2095 O O . LYS A 1 266 ? 9.117 7.254 31.132 1.00 40.81 266 LYS A O 1
#

Foldseek 3Di:
DQDDDDPLCDDDPQLPSLVVLQVLLVVQLVLLVLLLVLLVVLLVVQLVVLVVLNQECQADCPSVVDDPVRCVVPVVSPVRSVVSNVVSVVLNVLSVVCNDLDVVSLVVNLVSLVRQLVCLVVVVPDPNSVVSNVSSVVSNVSSVVSVVSVSSSVSSVPDPPPPNSDSVVVVVVVCVVPCPDPVVVVVVVVVVVVVVVVVVVVDDPDDDDDDDDDDDDDDDDDDDDDDDDDDDDDDPDPDDDDDDDDDDDDDDDDDDDDPDDPDDDD

Solvent-accessible surface area (backbone atoms only — not comparable to full-atom values): 16205 Å² total; per-residue (Å²): 135,87,75,83,77,62,77,82,74,50,93,50,96,78,54,73,40,25,66,55,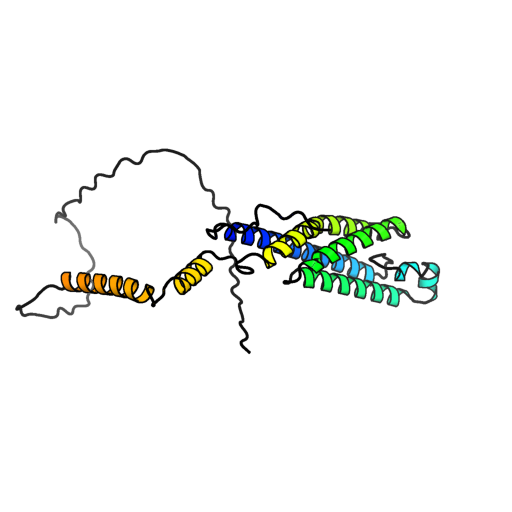52,41,53,52,53,50,51,43,50,47,44,22,47,54,34,30,56,50,46,51,54,49,36,52,55,53,42,54,42,23,74,68,52,50,82,61,55,58,78,70,64,72,67,75,76,47,55,76,70,57,37,68,74,65,68,36,48,61,59,51,23,52,53,50,44,50,50,39,49,52,52,46,52,40,29,53,47,12,58,48,96,50,46,65,33,31,38,52,47,24,52,51,18,47,48,11,24,51,50,16,66,74,61,63,84,45,83,55,18,52,56,36,24,51,53,10,53,52,42,28,63,58,22,53,62,30,60,58,36,39,54,53,47,61,52,48,70,73,39,88,53,60,93,70,31,47,57,70,59,50,55,51,51,48,52,59,68,76,31,94,67,64,56,68,54,59,54,49,50,47,54,51,48,54,49,52,52,52,53,58,74,67,54,78,87,78,81,82,82,88,87,78,90,81,84,75,95,75,91,82,84,89,82,87,84,88,90,81,90,75,87,80,83,84,76,86,74,78,83,80,80,89,76,82,93,72,86,82,74,81,77,89,70,84,81,76,83,81,86,81,81,85,79,80,85,131